Protein AF-A0A1I8HS98-F1 (afdb_monomer_lite)

pLDDT: mean 76.42, std 21.08, range [23.69, 97.81]

Foldseek 3Di:
DDDDADKDKDWDFFDQDPVGDTHTDIDIDGDDDDDDDDDDDDDDDDDDDDDDDDDDDDDDDDDDPPPPPPPPPPDDDPQDPVRVVVVVLVVVLVVLLVLLVVLLVLVVCVPPRHDLVVNLVSLVSNLVSCLSNFDLAEDDQDDPVRVPDDDDPVVVVVNVVSVSSVVSVVSSLVQLLCLQPPPDPVVPDPPPVLVVDDPVVNVVVVVVVVVVVVSSVVSNLSSLLSLLSCCLSHCNYPCNLVSLLSLLVQCLDPDPSSNVSSLVSLLSNLVPPPVCPSVVSNLVSLVVVPVVCDPNHDPSSVVSNVSRDPDDDPDD

Secondary structure (DSSP, 8-state):
-PPPPPEEEEEEEEEEPTTS-EEEEEEEEE--------------------------------------------------HHHHHHHHHHHHHHHHHHHHHHHHHHHHSHHHH--HHHHHHHHHHHHHHHHHH--SSPP-PPPHHHHHS---HHHHHHHHHHHHHHHHHHHHHHHHHHHHH-TTGGG----TTGGGS-HHHHHHHHHHHHHHHHHHHHHHHHHHHHHHHHHHH-TTSTTHHHHHHHHGGGGG-S-HHHHHHHHHHHHHHHHH-TTSHHHHHHHHHHHHHHHHHGGG--HHHHHHHHT-----PPP-

Sequence (316 aa):
MPGGPAKRMKLLLPIKTSHGQLIAQSREEAIEDHQAVDDNVESDAESNVASGSDEGIDLMPDSDADELIDHNETAGQDLTPVEQMALEESKAKEMRINIANHAQTVMDNPQENARPLLADYIVVSLCEVFKDILPSYKIRLATDTEKSQLAKKETKRLRAFEETLLLNYRKYLALLRQAMCKQQATNSSKTAKDKKLSGWRRKRKRVAEKDEAELAYSNRNVAIRCLSQLLANHPNFNESSELIAWLTPCLQSRSAEISSLACSAFRQLFVEDRAGEASLRAVKAACRVAVAAGAKVHADLLDVLTSVRLDLPPPT

Radius of gyration: 30.85 Å; chains: 1; bounding box: 76×55×100 Å

InterPro domains:
  IPR011501 Nucleolar complex-associated protein 3, N-terminal [PF07540] (121-172)
  IPR016903 Nucleolar complex-associated protein 3 [PTHR14428] (10-311)

Organism: NCBI:txid282301

Structure (mmCIF, N/CA/C/O backbone):
data_AF-A0A1I8HS98-F1
#
_entry.id   AF-A0A1I8HS98-F1
#
loop_
_atom_site.group_PDB
_atom_site.id
_atom_site.type_symbol
_atom_site.label_atom_id
_atom_site.label_alt_id
_atom_site.label_comp_id
_atom_site.label_asym_id
_atom_site.label_entity_id
_atom_site.label_seq_id
_atom_site.pdbx_PDB_ins_code
_atom_site.Cartn_x
_atom_site.Cartn_y
_atom_site.Cartn_z
_atom_site.occupancy
_atom_site.B_iso_or_equiv
_atom_site.auth_seq_id
_atom_site.auth_comp_id
_atom_site.auth_asym_id
_atom_site.auth_atom_id
_atom_site.pdbx_PDB_model_num
ATOM 1 N N . MET A 1 1 ? -26.664 37.089 60.543 1.00 38.56 1 MET A N 1
ATOM 2 C CA . MET A 1 1 ? -26.380 35.689 60.920 1.00 38.56 1 MET A CA 1
ATOM 3 C C . MET A 1 1 ? -25.803 34.998 59.692 1.00 38.56 1 MET A C 1
ATOM 5 O O . MET A 1 1 ? -26.565 34.812 58.752 1.00 38.56 1 MET A O 1
ATOM 9 N N . PRO A 1 2 ? -24.491 34.724 59.613 1.00 40.38 2 PRO A N 1
ATOM 10 C CA . PRO A 1 2 ? -23.937 33.977 58.491 1.00 40.38 2 PRO A CA 1
ATOM 11 C C . PRO A 1 2 ? -24.202 32.477 58.699 1.00 40.38 2 PRO A C 1
ATOM 13 O O . PRO A 1 2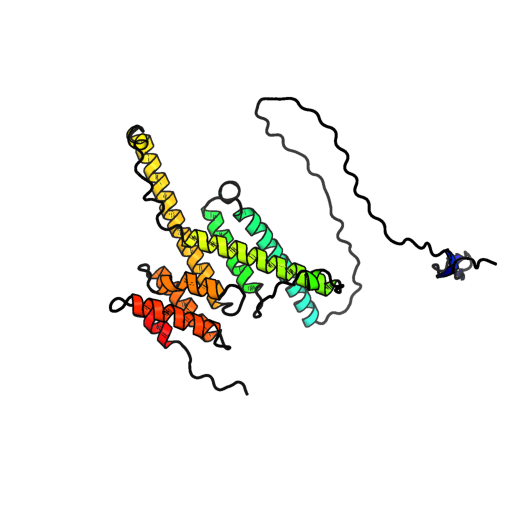 ? -23.943 31.946 59.777 1.00 40.38 2 PRO A O 1
ATOM 16 N N . GLY A 1 3 ? -24.779 31.819 57.690 1.00 46.00 3 GLY A N 1
ATOM 17 C CA . GLY A 1 3 ? -24.989 30.370 57.668 1.00 46.00 3 GLY A CA 1
ATOM 18 C C . GLY A 1 3 ? -23.671 29.642 57.404 1.00 46.00 3 GLY A C 1
ATOM 19 O O . GLY A 1 3 ? -22.947 30.007 56.482 1.00 46.00 3 GLY A O 1
ATOM 20 N N . GLY A 1 4 ? -23.345 28.654 58.240 1.00 49.31 4 GLY A N 1
ATOM 21 C CA . GLY A 1 4 ? -22.138 27.835 58.091 1.00 49.31 4 GLY A CA 1
ATOM 22 C C . GLY A 1 4 ? -22.183 26.914 56.860 1.00 49.31 4 GLY A C 1
ATOM 23 O O . GLY A 1 4 ? -23.264 26.684 56.311 1.00 49.31 4 GLY A O 1
ATOM 24 N N . PRO A 1 5 ? -21.026 26.383 56.425 1.00 54.59 5 PRO A N 1
ATOM 25 C CA . PRO A 1 5 ? -20.914 25.596 55.198 1.00 54.59 5 PRO A CA 1
ATOM 26 C C . PRO A 1 5 ? -21.730 24.298 55.271 1.00 54.59 5 PRO A C 1
ATOM 28 O O . PRO A 1 5 ? -21.823 23.661 56.325 1.00 54.59 5 PRO A O 1
ATOM 31 N N . ALA A 1 6 ? -22.318 23.900 54.139 1.00 59.88 6 ALA A N 1
ATOM 32 C CA . ALA A 1 6 ? -23.047 22.643 54.011 1.00 59.88 6 ALA A CA 1
ATOM 33 C C . ALA A 1 6 ? -22.093 21.454 54.218 1.00 59.88 6 ALA A C 1
ATOM 35 O O . ALA A 1 6 ? -20.981 21.431 53.692 1.00 59.88 6 ALA A O 1
ATOM 36 N N . LYS A 1 7 ? -22.527 20.462 54.998 1.00 73.00 7 LYS A N 1
ATOM 37 C CA . LYS A 1 7 ? -21.735 19.278 55.347 1.00 73.00 7 LYS A CA 1
ATOM 38 C C . LYS A 1 7 ? -22.296 18.038 54.660 1.00 73.00 7 LYS A C 1
ATOM 40 O O . LYS A 1 7 ? -23.515 17.887 54.565 1.00 73.00 7 LYS A O 1
ATOM 45 N N . ARG A 1 8 ? -21.425 17.131 54.209 1.00 63.16 8 ARG A N 1
ATOM 46 C CA . ARG A 1 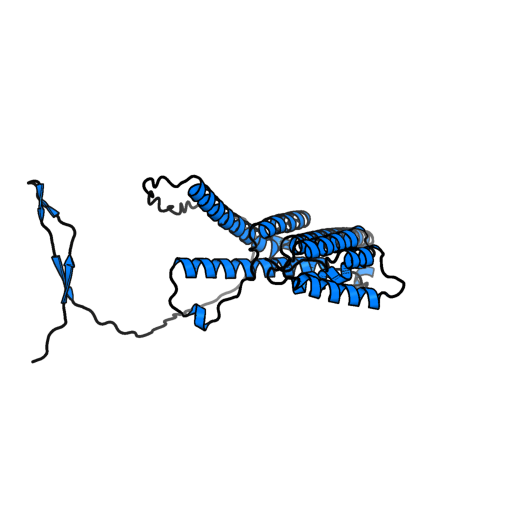8 ? -21.826 15.843 53.618 1.00 63.16 8 ARG A CA 1
ATOM 47 C C . ARG A 1 8 ? -21.345 14.697 54.507 1.00 63.16 8 ARG A C 1
ATOM 49 O O . ARG A 1 8 ? -20.189 14.656 54.917 1.00 63.16 8 ARG A O 1
ATOM 56 N N . MET A 1 9 ? -22.240 13.756 54.807 1.00 74.06 9 MET A N 1
ATOM 57 C CA . MET A 1 9 ? -21.912 12.568 55.600 1.00 74.06 9 MET A CA 1
ATOM 58 C C . MET A 1 9 ? -21.344 11.466 54.703 1.00 74.06 9 MET A C 1
ATOM 60 O O . MET A 1 9 ? -21.965 11.091 53.705 1.00 74.06 9 MET A O 1
ATOM 64 N N . LYS A 1 10 ? -20.180 10.925 55.069 1.00 75.81 10 LYS A N 1
ATOM 65 C CA . LYS A 1 10 ? -19.545 9.788 54.395 1.00 75.81 10 LYS A CA 1
ATOM 66 C C . LYS A 1 10 ? -19.713 8.542 55.259 1.00 75.81 10 LYS A C 1
ATOM 68 O O . LYS A 1 10 ? -19.296 8.523 56.419 1.00 75.81 10 LYS A O 1
ATOM 73 N N . LEU A 1 11 ? -20.364 7.521 54.705 1.00 82.56 11 LEU A N 1
ATOM 74 C CA . LEU A 1 11 ? -20.510 6.220 55.355 1.00 82.56 11 LEU A CA 1
ATOM 75 C C . LEU A 1 11 ? -19.171 5.482 55.284 1.00 82.56 11 LEU A C 1
ATOM 77 O O . LEU A 1 11 ? -18.578 5.360 54.213 1.00 82.56 11 LEU A O 1
ATOM 81 N N . LEU A 1 12 ? -18.687 5.035 56.437 1.00 80.44 12 LEU A N 1
ATOM 82 C CA . LEU A 1 12 ? -17.460 4.266 56.589 1.00 80.44 12 LEU A CA 1
ATOM 83 C C . LEU A 1 12 ? -17.787 2.773 56.658 1.00 80.44 12 LEU A C 1
ATOM 85 O O . LEU A 1 12 ? -18.916 2.371 56.953 1.00 80.44 12 LEU A O 1
ATOM 89 N N . LEU A 1 13 ? -16.776 1.949 56.389 1.00 81.69 13 LEU A N 1
ATOM 90 C CA . LEU A 1 13 ? -16.895 0.500 56.499 1.00 81.69 13 LEU A CA 1
ATOM 91 C C . LEU A 1 13 ? -17.276 0.108 57.941 1.00 81.69 13 LEU A C 1
ATOM 93 O O . LEU A 1 13 ? -16.678 0.632 58.885 1.00 81.69 13 LEU A O 1
ATOM 97 N N . PRO A 1 14 ? -18.253 -0.797 58.140 1.00 81.50 14 PRO A N 1
ATOM 98 C CA . PRO A 1 14 ? -18.641 -1.235 59.474 1.00 81.50 14 PRO A CA 1
ATOM 99 C C . PRO A 1 14 ? -17.495 -1.947 60.194 1.00 81.50 14 PRO A C 1
ATOM 101 O O . PRO A 1 14 ? -16.847 -2.827 59.627 1.00 81.50 14 PRO A O 1
ATOM 104 N N . ILE A 1 15 ? -17.280 -1.615 61.466 1.00 81.94 15 ILE A N 1
ATOM 105 C CA . ILE A 1 15 ? -16.253 -2.267 62.286 1.00 81.94 15 ILE A CA 1
ATOM 106 C C . ILE A 1 15 ? -16.888 -3.424 63.052 1.00 81.94 15 ILE A C 1
ATOM 108 O O . ILE A 1 15 ? -17.948 -3.276 63.666 1.00 81.94 15 ILE A O 1
ATOM 112 N N . LYS A 1 16 ? -16.230 -4.586 63.025 1.00 73.88 16 LYS A N 1
ATOM 113 C CA . LYS A 1 16 ? -16.630 -5.764 63.795 1.00 73.88 16 LYS A CA 1
ATOM 114 C C . LYS A 1 16 ? -16.037 -5.680 65.198 1.00 73.88 16 LYS A C 1
ATOM 116 O O . LYS A 1 16 ? -14.821 -5.627 65.358 1.00 73.88 16 LYS A O 1
ATOM 121 N N . THR A 1 17 ? -16.891 -5.671 66.212 1.00 80.12 17 THR A N 1
ATOM 122 C CA . THR A 1 17 ? -16.450 -5.765 67.611 1.00 80.12 17 THR A CA 1
ATOM 123 C C . THR A 1 17 ? -16.007 -7.193 67.944 1.00 80.12 17 THR A C 1
ATOM 125 O O . THR A 1 17 ? -16.371 -8.145 67.248 1.00 80.12 17 THR A O 1
ATOM 128 N N . SER A 1 18 ? -15.245 -7.373 69.027 1.00 75.25 18 SER A N 1
ATOM 129 C CA . SER A 1 18 ? -14.784 -8.692 69.506 1.00 75.25 18 SER A CA 1
ATOM 130 C C . SER A 1 18 ? -15.927 -9.679 69.799 1.00 75.25 18 SER A C 1
ATOM 132 O O . SER A 1 18 ? -15.708 -10.886 69.794 1.00 75.25 18 SER A O 1
ATOM 134 N N . HIS A 1 19 ? -17.156 -9.183 69.980 1.00 66.25 19 HIS A N 1
ATOM 135 C CA . HIS A 1 19 ? -18.378 -9.976 70.155 1.00 66.25 19 HIS A CA 1
ATOM 136 C C . HIS A 1 19 ? -19.155 -10.233 68.849 1.00 66.25 19 HIS A C 1
ATOM 138 O O . HIS A 1 19 ? -20.277 -10.729 68.878 1.00 66.25 19 HIS A O 1
ATOM 144 N N . GLY A 1 20 ? -18.571 -9.918 67.689 1.00 69.50 20 GLY A N 1
ATOM 145 C CA . GLY A 1 20 ? -19.116 -10.268 66.376 1.00 69.50 20 GLY A CA 1
ATOM 146 C C . GLY A 1 20 ? -20.202 -9.336 65.833 1.00 69.50 20 GLY A C 1
ATOM 147 O O . GLY A 1 20 ? -20.680 -9.572 64.725 1.00 69.50 20 GLY A O 1
ATOM 148 N N . GLN A 1 21 ? -20.559 -8.267 66.547 1.00 71.69 21 GLN A N 1
ATOM 149 C CA . GLN A 1 21 ? -21.499 -7.254 66.061 1.00 71.69 21 GLN A CA 1
ATOM 150 C C . GLN A 1 21 ? -20.801 -6.236 65.154 1.00 71.69 21 GLN A C 1
ATOM 152 O O . GLN A 1 21 ? -19.751 -5.695 65.512 1.00 71.69 21 GLN A O 1
ATOM 157 N N . LEU A 1 22 ? -21.408 -5.972 63.993 1.00 70.94 22 LEU A N 1
ATOM 158 C CA . LEU A 1 22 ? -20.976 -4.958 63.031 1.00 70.94 22 LEU A CA 1
ATOM 159 C C . LEU A 1 22 ? -21.621 -3.611 63.371 1.00 70.94 22 LEU A C 1
ATOM 161 O O . LEU A 1 22 ? -22.846 -3.502 63.388 1.00 70.94 22 LEU A O 1
ATOM 165 N N . ILE A 1 23 ? -20.801 -2.591 63.620 1.00 76.94 23 ILE A N 1
ATOM 166 C CA . ILE A 1 23 ? -21.255 -1.229 63.921 1.00 76.94 23 ILE A CA 1
ATOM 167 C C . ILE A 1 23 ? -20.976 -0.347 62.704 1.00 76.94 23 ILE A C 1
ATOM 169 O O . ILE A 1 23 ? -19.820 -0.155 62.325 1.00 76.94 23 ILE A O 1
ATOM 173 N N . ALA A 1 24 ? -22.035 0.182 62.089 1.00 75.38 24 ALA A N 1
ATOM 174 C CA . ALA A 1 24 ? -21.926 1.123 60.979 1.00 75.38 24 ALA A CA 1
ATOM 175 C C . ALA A 1 24 ? -21.400 2.478 61.476 1.00 75.38 24 ALA A C 1
ATOM 177 O O . ALA A 1 24 ? -21.862 2.994 62.495 1.00 75.38 24 ALA A O 1
ATOM 178 N N . GLN A 1 25 ? -20.438 3.052 60.753 1.00 72.75 25 GLN A N 1
ATOM 179 C CA . GLN A 1 25 ? -19.819 4.328 61.101 1.00 72.75 25 GLN A CA 1
ATOM 180 C C . GLN A 1 25 ? -20.099 5.384 60.032 1.00 72.75 25 GLN A C 1
ATOM 182 O O . GLN A 1 25 ? -20.174 5.085 58.842 1.00 72.75 25 GLN A O 1
ATOM 187 N N . SER A 1 26 ? -20.215 6.641 60.451 1.00 76.19 26 SER A N 1
ATOM 188 C CA . SER A 1 26 ? -20.326 7.789 59.550 1.00 76.19 26 SER A CA 1
ATOM 189 C C . SER A 1 26 ? -19.448 8.929 60.045 1.00 76.19 26 SER A C 1
ATOM 191 O O . SER A 1 26 ? -19.473 9.240 61.237 1.00 76.19 26 SER A O 1
ATOM 193 N N . ARG A 1 27 ? -18.705 9.570 59.139 1.00 70.31 27 ARG A N 1
ATOM 194 C CA . ARG A 1 27 ? -17.897 10.764 59.424 1.00 70.31 27 ARG A CA 1
ATOM 195 C C . ARG A 1 27 ? -18.438 11.955 58.640 1.00 70.31 27 ARG A C 1
ATOM 197 O O . ARG A 1 27 ? -18.842 11.813 57.487 1.00 70.31 27 ARG A O 1
ATOM 204 N N . GLU A 1 28 ? -18.458 13.116 59.282 1.00 65.81 28 GLU A N 1
ATOM 205 C CA . GLU A 1 28 ? -18.893 14.374 58.679 1.00 65.81 28 GLU A CA 1
ATOM 206 C C . GLU A 1 28 ? -17.670 15.099 58.087 1.00 65.81 28 GLU A C 1
ATOM 208 O O . GLU A 1 28 ? -16.708 15.369 58.808 1.00 65.81 28 GLU A O 1
ATOM 213 N N . GLU A 1 29 ? -17.680 15.363 56.777 1.00 62.53 29 GLU A N 1
ATOM 214 C CA . GLU A 1 29 ? -16.643 16.138 56.076 1.00 62.53 29 GLU A CA 1
ATOM 215 C C . GLU A 1 29 ? -17.228 17.492 55.635 1.00 62.53 29 GLU A C 1
ATOM 217 O O . GLU A 1 29 ? -18.385 17.581 55.200 1.00 62.53 29 GLU A O 1
ATOM 222 N N . ALA A 1 30 ? -16.438 18.558 55.788 1.00 49.41 30 ALA A N 1
ATOM 223 C CA . ALA A 1 30 ? -16.780 19.890 55.298 1.00 49.41 30 ALA A CA 1
ATOM 224 C C . ALA A 1 30 ? -16.465 19.987 53.798 1.00 49.41 30 ALA A C 1
ATOM 226 O O . ALA A 1 30 ? -15.478 19.422 53.333 1.00 49.41 30 ALA A O 1
ATOM 227 N N . ILE A 1 31 ? -17.313 20.684 53.042 1.00 52.28 31 ILE A N 1
ATOM 228 C CA . ILE A 1 31 ? -17.077 20.958 51.622 1.00 52.28 31 ILE A CA 1
ATOM 229 C C . ILE A 1 31 ? -16.053 22.098 51.539 1.00 52.28 31 ILE A C 1
ATOM 231 O O . ILE A 1 31 ? -16.363 23.222 51.927 1.00 52.28 31 ILE A O 1
ATOM 235 N N . GLU A 1 32 ? -14.836 21.809 51.078 1.00 43.03 32 GLU A N 1
ATOM 236 C CA . GLU A 1 32 ? -13.872 22.839 50.680 1.00 43.03 32 GLU A CA 1
ATOM 237 C C . GLU A 1 32 ? -14.172 23.264 49.236 1.00 43.03 32 GLU A C 1
ATOM 239 O O . GLU A 1 32 ? -13.998 22.489 48.293 1.00 43.03 32 GLU A O 1
ATOM 244 N N . ASP A 1 33 ? -14.660 24.495 49.069 1.00 41.34 33 ASP A N 1
ATOM 245 C CA . ASP A 1 33 ? -14.792 25.146 47.767 1.00 41.34 33 ASP A CA 1
ATOM 246 C C . ASP A 1 33 ? -13.402 25.576 47.278 1.00 41.34 33 ASP A C 1
ATOM 248 O O . ASP A 1 33 ? -12.929 26.670 47.587 1.00 41.34 33 ASP A O 1
ATOM 252 N N . HIS A 1 34 ? -12.745 24.734 46.481 1.00 41.25 34 HIS A N 1
ATOM 253 C CA . HIS A 1 34 ? -11.599 25.156 45.677 1.00 41.25 34 HIS A CA 1
ATOM 254 C C . HIS A 1 34 ? -12.014 25.324 44.212 1.00 41.25 34 HIS A C 1
ATOM 256 O O . HIS A 1 34 ? -11.989 24.395 43.405 1.00 41.25 34 HIS A O 1
ATOM 262 N N . GLN A 1 35 ? -12.418 26.558 43.895 1.00 32.97 35 GLN A N 1
ATOM 263 C CA . GLN A 1 35 ? -12.340 27.127 42.552 1.00 32.97 35 GLN A CA 1
ATOM 264 C C . GLN A 1 35 ? -10.871 27.329 42.146 1.00 32.97 35 GLN A C 1
ATOM 266 O O . GLN A 1 35 ? -10.006 27.581 42.981 1.00 32.97 35 GLN A O 1
ATOM 271 N N . ALA A 1 36 ? -10.637 27.198 40.841 1.00 37.53 36 ALA A N 1
ATOM 272 C CA . ALA A 1 36 ? -9.367 27.305 40.133 1.00 37.53 36 ALA A CA 1
ATOM 273 C C . ALA A 1 36 ? -8.511 28.525 40.500 1.00 37.53 36 ALA A C 1
ATOM 275 O O . ALA A 1 36 ? -9.056 29.622 40.518 1.00 37.53 36 ALA A O 1
ATOM 276 N N . VAL A 1 37 ? -7.184 28.344 40.601 1.00 29.22 37 VAL A N 1
ATOM 277 C CA . VAL A 1 37 ? -6.193 29.232 39.963 1.00 29.22 37 VAL A CA 1
ATOM 278 C C . VAL A 1 37 ? -4.897 28.457 39.664 1.00 29.22 37 VAL A C 1
ATOM 280 O O . VAL A 1 37 ? -4.459 27.627 40.456 1.00 29.22 37 VAL A O 1
ATOM 283 N N . ASP A 1 38 ? -4.384 28.745 38.472 1.00 32.34 38 ASP A N 1
ATOM 284 C CA . ASP A 1 38 ? -3.036 28.606 37.908 1.00 32.34 38 ASP A CA 1
ATOM 285 C C . ASP A 1 38 ? -1.876 28.749 38.918 1.00 32.34 38 ASP A C 1
ATOM 287 O O . ASP A 1 38 ? -1.984 29.551 39.841 1.00 32.34 38 ASP A O 1
ATOM 291 N N . ASP A 1 39 ? -0.770 28.020 38.718 1.00 26.95 39 ASP A N 1
ATOM 292 C CA . ASP A 1 39 ? 0.539 28.666 38.529 1.00 26.95 39 ASP A CA 1
ATOM 293 C C . ASP A 1 39 ? 1.686 27.675 38.251 1.00 26.95 39 ASP A C 1
ATOM 295 O O . ASP A 1 39 ? 2.003 26.742 38.992 1.00 26.95 39 ASP A O 1
ATOM 299 N N . ASN A 1 40 ? 2.312 27.984 37.126 1.00 35.28 40 ASN A N 1
ATOM 300 C CA . ASN A 1 40 ? 3.614 27.623 36.597 1.00 35.28 40 ASN A CA 1
ATOM 301 C C . ASN A 1 40 ? 4.766 28.065 37.528 1.00 35.28 40 ASN A C 1
ATOM 303 O O . ASN A 1 40 ? 4.773 29.224 37.932 1.00 35.28 40 ASN A O 1
ATOM 307 N N . VAL A 1 41 ? 5.782 27.224 37.783 1.00 30.75 41 VAL A N 1
ATOM 308 C CA . VAL A 1 41 ? 7.107 27.684 38.264 1.00 30.75 41 VAL A CA 1
ATOM 309 C C . VAL A 1 41 ? 8.232 26.787 37.722 1.00 30.75 41 VAL A C 1
ATOM 311 O O . VAL A 1 41 ? 8.413 25.651 38.158 1.00 30.75 41 VAL A O 1
ATOM 314 N N . GLU A 1 42 ? 8.999 27.349 36.784 1.00 31.59 42 GLU A N 1
ATOM 315 C CA . GLU A 1 42 ? 10.401 27.020 36.501 1.00 31.59 42 GLU A CA 1
ATOM 316 C C . GLU A 1 42 ? 11.311 27.421 37.675 1.00 31.59 42 GLU A C 1
ATOM 318 O O . GLU A 1 42 ? 11.055 28.413 38.357 1.00 31.59 42 GLU A O 1
ATOM 323 N N . SER A 1 43 ? 12.455 26.748 37.828 1.00 29.05 43 SER A N 1
ATOM 324 C CA . SER A 1 43 ? 13.634 27.384 38.427 1.00 29.05 43 SER A CA 1
ATOM 325 C C . SER A 1 43 ? 14.933 26.831 37.834 1.00 29.05 43 SER A C 1
ATOM 327 O O . SER A 1 43 ? 15.309 25.687 38.099 1.00 29.05 43 SER A O 1
ATOM 329 N N . ASP A 1 44 ? 15.595 27.687 37.057 1.00 27.75 44 ASP A N 1
ATOM 330 C CA . ASP A 1 44 ? 16.978 27.603 36.582 1.00 27.75 44 ASP A CA 1
ATOM 331 C C . ASP A 1 44 ? 18.018 27.658 37.716 1.00 27.75 44 ASP A C 1
ATOM 333 O O . ASP A 1 44 ? 17.804 28.330 38.726 1.00 27.75 44 ASP A O 1
ATOM 337 N N . ALA A 1 45 ? 19.202 27.074 37.474 1.00 29.59 45 ALA A N 1
ATOM 338 C CA . ALA A 1 45 ? 20.486 27.786 37.600 1.00 29.59 45 ALA A CA 1
ATOM 339 C C . ALA A 1 45 ? 21.663 26.974 37.011 1.00 29.59 45 ALA A C 1
ATOM 341 O O . ALA A 1 45 ? 21.951 25.853 37.427 1.00 29.59 45 ALA A O 1
ATOM 342 N N . GLU A 1 46 ? 22.354 27.602 36.057 1.00 30.73 46 GLU A N 1
ATOM 343 C CA . GLU A 1 46 ? 23.543 27.166 35.309 1.00 30.73 46 GLU A CA 1
ATOM 344 C C . GLU A 1 46 ? 24.821 27.027 36.186 1.00 30.73 46 GLU A C 1
ATOM 346 O O . GLU A 1 46 ? 24.938 27.631 37.251 1.00 30.73 46 GLU A O 1
ATOM 351 N N . SER A 1 47 ? 25.872 26.298 35.777 1.00 29.64 47 SER A N 1
ATOM 352 C CA . SER A 1 47 ? 26.947 26.875 34.941 1.00 29.64 47 SER A CA 1
ATOM 353 C C . SER A 1 47 ? 28.014 25.865 34.458 1.00 29.64 47 SER A C 1
ATOM 355 O O . SER A 1 47 ? 28.412 24.937 35.154 1.00 29.64 47 SER A O 1
ATOM 357 N N . ASN A 1 48 ? 28.463 26.136 33.224 1.00 28.14 48 ASN A N 1
ATOM 358 C CA . ASN A 1 48 ? 29.565 25.623 32.388 1.00 28.14 48 ASN A CA 1
ATOM 359 C C . ASN A 1 48 ? 30.884 25.167 33.054 1.00 28.14 48 ASN A C 1
ATOM 361 O O . ASN A 1 48 ? 31.380 25.879 33.918 1.00 28.14 48 ASN A O 1
ATOM 365 N N . VAL A 1 49 ? 31.572 24.162 32.462 1.00 27.95 49 VAL A N 1
ATOM 366 C CA . VAL A 1 49 ? 32.774 24.334 31.586 1.00 27.95 49 VAL A CA 1
ATOM 367 C C . VAL A 1 49 ? 33.281 23.029 30.912 1.00 27.95 49 VAL A C 1
ATOM 369 O O . VAL A 1 49 ? 33.579 22.045 31.571 1.00 27.95 49 VAL A O 1
ATOM 372 N N . ALA A 1 50 ? 33.424 23.109 29.580 1.00 26.88 50 ALA A N 1
ATOM 373 C CA . ALA A 1 50 ? 34.475 22.626 28.655 1.00 26.88 50 ALA A CA 1
ATOM 374 C C . ALA A 1 50 ? 35.177 21.233 28.737 1.00 26.88 50 ALA A C 1
ATOM 376 O O . ALA A 1 50 ? 35.924 20.936 29.658 1.00 26.88 50 ALA A O 1
ATOM 377 N N . SER A 1 51 ? 35.134 20.562 27.567 1.00 25.61 51 SER A N 1
ATOM 378 C CA . SER A 1 51 ? 36.185 19.798 26.843 1.00 25.61 51 SER A CA 1
ATOM 379 C C . SER A 1 51 ? 36.799 18.492 27.387 1.00 25.61 51 SER A C 1
ATOM 381 O O . SER A 1 51 ? 37.663 18.519 28.252 1.00 25.61 51 SER A O 1
ATOM 383 N N . GLY A 1 52 ? 36.593 17.413 26.609 1.00 23.69 52 GLY A N 1
ATOM 384 C CA . GLY A 1 52 ? 37.690 16.631 26.005 1.00 23.69 52 GLY A CA 1
ATOM 385 C C . GLY A 1 52 ? 37.901 15.180 26.473 1.00 23.69 52 GLY A C 1
ATOM 386 O O . GLY A 1 52 ? 38.083 14.946 27.659 1.00 23.69 52 GLY A O 1
ATOM 387 N N . SER A 1 53 ? 38.047 14.270 25.486 1.00 26.78 53 SER A N 1
ATOM 388 C CA . SER A 1 53 ? 38.532 12.861 25.543 1.00 26.78 53 SER A CA 1
ATOM 389 C C . SER A 1 53 ? 37.644 11.859 26.292 1.00 26.78 53 SER A C 1
ATOM 391 O O . SER A 1 53 ? 36.934 12.245 27.203 1.00 26.78 53 SER A O 1
ATOM 393 N N . ASP A 1 54 ? 37.634 10.554 26.055 1.00 26.55 54 ASP A N 1
ATOM 394 C CA . ASP A 1 54 ? 38.020 9.580 25.021 1.00 26.55 54 ASP A CA 1
ATOM 395 C C . ASP A 1 54 ? 37.552 8.227 25.623 1.00 26.55 54 ASP A C 1
ATOM 397 O O . ASP A 1 54 ? 37.356 8.149 26.833 1.00 26.55 54 ASP A O 1
ATOM 401 N N . GLU A 1 55 ? 37.321 7.220 24.785 1.00 32.81 55 GLU A N 1
ATOM 402 C CA . GLU A 1 55 ? 36.999 5.800 25.056 1.00 32.81 55 GLU A CA 1
ATOM 403 C C . GLU A 1 55 ? 36.585 5.302 26.468 1.00 32.81 55 GLU A C 1
ATOM 405 O O . GLU A 1 55 ? 37.322 5.387 27.446 1.00 32.81 55 GLU A O 1
ATOM 410 N N . GLY A 1 56 ? 35.467 4.564 26.527 1.00 27.70 56 GLY A N 1
ATOM 411 C CA . GLY A 1 56 ? 35.150 3.704 27.672 1.00 27.70 56 GLY A CA 1
ATOM 412 C C . GLY A 1 56 ? 33.808 2.995 27.535 1.00 27.70 56 GLY A C 1
ATOM 413 O O . GLY A 1 56 ? 32.764 3.553 27.846 1.00 27.70 56 GLY A O 1
ATOM 414 N N . ILE A 1 57 ? 33.843 1.761 27.036 1.00 41.28 57 ILE A N 1
ATOM 415 C CA . ILE A 1 57 ? 32.731 0.810 27.077 1.00 41.28 57 ILE A CA 1
ATOM 416 C C . ILE A 1 57 ? 32.548 0.413 28.545 1.00 41.28 57 ILE A C 1
ATOM 418 O O . ILE A 1 57 ? 33.402 -0.300 29.061 1.00 41.28 57 ILE A O 1
ATOM 422 N N . ASP A 1 58 ? 31.456 0.828 29.189 1.00 28.89 58 ASP A N 1
ATOM 423 C CA . ASP A 1 58 ? 31.066 0.300 30.500 1.00 28.89 58 ASP A CA 1
ATOM 424 C C . ASP A 1 58 ? 29.650 -0.276 30.443 1.00 28.89 58 ASP A C 1
ATOM 426 O O . ASP A 1 58 ? 28.656 0.406 30.191 1.00 28.89 58 ASP A O 1
ATOM 430 N N . LEU A 1 59 ? 29.608 -1.593 30.631 1.00 40.78 59 LEU A N 1
ATOM 431 C CA . LEU A 1 59 ? 28.415 -2.372 30.904 1.00 40.78 59 LEU A CA 1
ATOM 432 C C . LEU A 1 59 ? 27.941 -2.138 32.348 1.00 40.78 59 LEU A C 1
ATOM 434 O O . LEU A 1 59 ? 28.770 -1.969 33.239 1.00 40.78 59 LEU A O 1
ATOM 438 N N . MET A 1 60 ? 26.629 -2.354 32.542 1.00 37.00 60 MET A N 1
ATOM 439 C CA . MET A 1 60 ? 25.873 -2.623 33.789 1.00 37.00 60 MET A CA 1
ATOM 440 C C . MET A 1 60 ? 25.113 -1.421 34.393 1.00 37.00 60 MET A C 1
ATOM 442 O O . MET A 1 60 ? 25.589 -0.296 34.270 1.00 37.00 60 MET A O 1
ATOM 446 N N . PRO A 1 61 ? 23.966 -1.631 35.088 1.00 40.31 61 PRO A N 1
ATOM 447 C CA . PRO A 1 61 ? 23.439 -2.907 35.597 1.00 40.31 61 PRO A CA 1
ATOM 448 C C . PRO A 1 61 ? 21.976 -3.232 35.232 1.00 40.31 61 PRO A C 1
ATOM 450 O O . PRO A 1 61 ? 21.163 -2.354 34.944 1.00 40.31 61 PRO A O 1
ATOM 453 N N . ASP A 1 62 ? 21.657 -4.526 35.322 1.00 44.84 62 ASP A N 1
ATOM 454 C CA . ASP A 1 62 ? 20.301 -5.042 35.509 1.00 44.84 62 ASP A CA 1
ATOM 455 C C . ASP A 1 62 ? 19.589 -4.266 36.627 1.00 44.84 62 ASP A C 1
ATOM 457 O O . ASP A 1 62 ? 20.088 -4.152 37.749 1.00 44.84 62 ASP A O 1
ATOM 461 N N . SER A 1 63 ? 18.413 -3.728 36.320 1.00 38.38 63 SER A N 1
ATOM 462 C CA . SER A 1 63 ? 17.483 -3.215 37.317 1.00 38.38 63 SER A CA 1
ATOM 463 C C . SER A 1 63 ? 16.112 -3.755 36.957 1.00 38.38 63 SER A C 1
ATOM 465 O O . SER A 1 63 ? 15.421 -3.227 36.081 1.00 38.38 63 SER A O 1
ATOM 467 N N . ASP A 1 64 ? 15.771 -4.837 37.646 1.00 42.66 64 ASP A N 1
ATOM 468 C CA . ASP A 1 64 ? 14.431 -5.361 37.827 1.00 42.66 64 ASP A CA 1
ATOM 469 C C . ASP A 1 64 ? 13.462 -4.218 38.169 1.00 42.66 64 ASP A C 1
ATOM 471 O O . ASP A 1 64 ? 13.360 -3.767 39.309 1.00 42.66 64 ASP A O 1
ATOM 475 N N . ALA A 1 65 ? 12.747 -3.732 37.160 1.00 40.94 65 ALA A N 1
ATOM 476 C CA . ALA A 1 65 ? 11.508 -2.992 37.333 1.00 40.94 65 ALA A CA 1
ATOM 477 C C . ALA A 1 65 ? 10.396 -3.895 36.809 1.00 40.94 65 ALA A C 1
ATOM 479 O O . ALA A 1 65 ? 9.882 -3.733 35.704 1.00 40.94 65 ALA A O 1
ATOM 480 N N . ASP A 1 66 ? 10.115 -4.911 37.621 1.00 36.81 66 ASP A N 1
ATOM 481 C CA . ASP A 1 66 ? 8.908 -5.718 37.580 1.00 36.81 66 ASP A CA 1
ATOM 482 C C . ASP A 1 66 ? 7.726 -4.745 37.744 1.00 36.81 66 ASP A C 1
ATOM 484 O O . ASP A 1 66 ? 7.344 -4.360 38.854 1.00 36.81 66 ASP A O 1
ATOM 488 N N . GLU A 1 67 ? 7.217 -4.225 36.623 1.00 42.50 67 GLU A N 1
ATOM 489 C CA . GLU A 1 67 ? 5.937 -3.530 36.595 1.00 42.50 67 GLU A CA 1
ATOM 490 C C . GLU A 1 67 ? 4.885 -4.559 36.987 1.00 42.50 67 GLU A C 1
ATOM 492 O O . GLU A 1 67 ? 4.446 -5.376 36.179 1.00 42.50 67 GLU A O 1
ATOM 497 N N . LEU A 1 68 ? 4.527 -4.512 38.271 1.00 41.59 68 LEU A N 1
ATOM 498 C CA . LEU A 1 68 ? 3.405 -5.202 38.878 1.00 41.59 68 LEU A CA 1
ATOM 499 C C . LEU A 1 68 ? 2.179 -5.042 37.978 1.00 41.59 68 LEU A C 1
ATOM 501 O O . LEU A 1 68 ? 1.459 -4.042 38.026 1.00 41.59 68 LEU A O 1
ATOM 505 N N . ILE A 1 69 ? 1.951 -6.062 37.157 1.00 44.81 69 ILE A N 1
ATOM 506 C CA . ILE A 1 69 ? 0.678 -6.307 36.510 1.00 44.81 69 ILE A CA 1
ATOM 507 C C . ILE A 1 69 ? -0.316 -6.398 37.661 1.00 44.81 69 ILE A C 1
ATOM 509 O O . ILE A 1 69 ? -0.245 -7.308 38.486 1.00 44.81 69 ILE A O 1
ATOM 513 N N . ASP A 1 70 ? -1.207 -5.414 37.740 1.00 39.69 70 ASP A N 1
ATOM 514 C CA . ASP A 1 70 ? -2.363 -5.428 38.622 1.00 39.69 70 ASP A CA 1
ATOM 515 C C . ASP A 1 70 ? -3.204 -6.658 38.257 1.00 39.69 70 ASP A C 1
ATOM 517 O O . ASP A 1 70 ? -4.069 -6.624 37.376 1.00 39.69 70 ASP A O 1
ATOM 521 N N . HIS A 1 71 ? -2.892 -7.791 38.892 1.00 42.62 71 HIS A N 1
ATOM 522 C CA . HIS A 1 71 ? -3.725 -8.979 38.943 1.00 42.62 71 HIS A CA 1
ATOM 523 C C . HIS A 1 71 ? -4.933 -8.664 39.821 1.00 42.62 71 HIS A C 1
ATOM 525 O O . HIS A 1 71 ? -5.151 -9.274 40.865 1.00 42.62 71 HIS A O 1
ATOM 531 N N . ASN A 1 72 ? -5.756 -7.716 39.381 1.00 42.03 72 ASN A N 1
ATOM 532 C CA . ASN A 1 72 ? -7.142 -7.719 39.781 1.00 42.03 72 ASN A CA 1
ATOM 533 C C . ASN A 1 72 ? -7.781 -8.908 39.059 1.00 42.03 72 ASN A C 1
ATOM 535 O O . ASN A 1 72 ? -8.239 -8.805 37.917 1.00 42.03 72 ASN A O 1
ATOM 539 N N . GLU A 1 73 ? -7.684 -10.067 39.714 1.00 47.53 73 GLU A N 1
ATOM 540 C CA . GLU A 1 73 ? -8.403 -11.289 39.398 1.00 47.53 73 GLU A CA 1
ATOM 541 C C . GLU A 1 73 ? -9.845 -10.914 39.065 1.00 47.53 73 GLU A C 1
ATOM 543 O O . GLU A 1 73 ? -10.672 -10.627 39.932 1.00 47.53 73 GLU A O 1
ATOM 548 N N . THR A 1 74 ? -10.155 -10.893 37.770 1.00 47.56 74 THR A N 1
ATOM 549 C CA . THR A 1 74 ? -11.539 -10.868 37.327 1.00 47.56 74 THR A CA 1
ATOM 550 C C . THR A 1 74 ? -12.059 -12.264 37.631 1.00 47.56 74 THR A C 1
ATOM 552 O O . THR A 1 74 ? -11.887 -13.191 36.842 1.00 47.56 74 THR A O 1
ATOM 555 N N . ALA A 1 75 ? -12.569 -12.430 38.852 1.00 43.59 75 ALA A N 1
ATOM 556 C CA . ALA A 1 75 ? -13.222 -13.640 39.312 1.00 43.59 75 ALA A CA 1
ATOM 557 C C . ALA A 1 75 ? -14.178 -14.140 38.220 1.00 43.59 75 ALA A C 1
ATOM 559 O O . ALA A 1 75 ? -14.953 -13.354 37.671 1.00 43.59 75 ALA A O 1
ATOM 560 N N . GLY A 1 76 ? -14.050 -15.429 37.894 1.00 48.38 76 GLY A N 1
ATOM 561 C CA . GLY A 1 76 ? -14.607 -16.095 36.719 1.00 48.38 76 GLY A CA 1
ATOM 562 C C . GLY A 1 76 ? -15.989 -15.608 36.298 1.00 48.38 76 GLY A C 1
ATOM 563 O O . GLY A 1 76 ? -17.010 -16.025 36.840 1.00 48.38 76 GLY A O 1
ATOM 564 N N . GLN A 1 77 ? -16.015 -14.758 35.277 1.00 58.50 77 GLN A N 1
ATOM 565 C CA . GLN A 1 77 ? -17.154 -14.701 34.379 1.00 58.50 77 GLN A CA 1
ATOM 566 C C . GLN A 1 77 ? -16.944 -15.831 33.379 1.00 58.50 77 GLN A C 1
ATOM 568 O O . GLN A 1 77 ? -15.941 -15.829 32.663 1.00 58.50 77 GLN A O 1
ATOM 573 N N . ASP A 1 78 ? -17.862 -16.798 33.361 1.00 61.56 78 ASP A N 1
ATOM 574 C CA . ASP A 1 78 ? -17.960 -17.808 32.307 1.00 61.56 78 ASP A CA 1
ATOM 575 C C . ASP A 1 78 ? -18.292 -17.092 30.992 1.00 61.56 78 ASP A C 1
ATOM 577 O O . ASP A 1 78 ? -19.440 -17.016 30.555 1.00 61.56 78 ASP A O 1
ATOM 581 N N . LEU A 1 79 ? -17.268 -16.478 30.401 1.00 64.25 79 LEU A N 1
ATOM 582 C CA . LEU A 1 79 ? -17.338 -15.841 29.101 1.00 64.25 79 LEU A CA 1
ATOM 583 C C . LEU A 1 79 ? -17.656 -16.937 28.101 1.00 64.25 79 LEU A C 1
ATOM 585 O O . LEU A 1 79 ? -17.000 -17.984 28.066 1.00 64.25 79 LEU A O 1
ATOM 589 N N . THR A 1 80 ? -18.662 -16.686 27.278 1.00 83.81 80 THR A N 1
ATOM 590 C CA . THR A 1 80 ? -18.996 -17.577 26.175 1.00 83.81 80 THR A CA 1
ATOM 591 C C . THR A 1 80 ? -17.769 -17.755 25.268 1.00 83.81 80 THR A C 1
ATOM 593 O O . THR A 1 80 ? -16.935 -16.850 25.169 1.00 83.81 80 THR A O 1
ATOM 596 N N . PRO A 1 81 ? -17.641 -18.879 24.541 1.00 85.44 81 PRO A N 1
ATOM 597 C CA . PRO A 1 81 ? -16.525 -19.079 23.609 1.00 85.44 81 PRO A CA 1
ATOM 598 C C . PRO A 1 81 ? -16.355 -17.930 22.599 1.00 85.44 81 PRO A C 1
ATOM 600 O O . PRO A 1 81 ? -15.243 -17.621 22.180 1.00 85.44 81 PRO A O 1
ATOM 603 N N . VAL A 1 82 ? -17.459 -17.263 22.241 1.00 82.56 82 VAL A N 1
ATOM 604 C CA . VAL A 1 82 ? -17.471 -16.091 21.353 1.00 82.56 82 VAL A CA 1
ATOM 605 C C . VAL A 1 82 ? -16.838 -14.871 22.026 1.00 82.56 82 VAL A C 1
ATOM 607 O O . VAL A 1 82 ? -16.039 -14.173 21.406 1.00 82.56 82 VAL A O 1
ATOM 610 N N . GLU A 1 83 ? -17.152 -14.617 23.294 1.00 84.38 83 GLU A N 1
ATOM 611 C CA . GLU A 1 83 ? -16.578 -13.500 24.053 1.00 84.38 83 GLU A CA 1
ATOM 612 C C . GLU A 1 83 ? -15.092 -13.719 24.362 1.00 84.38 83 GLU A C 1
ATOM 614 O O . GLU A 1 83 ? -14.308 -12.772 24.292 1.00 84.38 83 GLU A O 1
ATOM 619 N N . GLN A 1 84 ? -14.682 -14.962 24.634 1.00 83.31 84 GLN A N 1
ATOM 620 C CA . GLN A 1 84 ? -13.268 -15.318 24.789 1.00 83.31 84 GLN A CA 1
ATOM 621 C C . GLN A 1 84 ? -12.492 -15.059 23.491 1.00 83.31 84 GLN A C 1
ATOM 623 O O . GLN A 1 84 ? -11.463 -14.384 23.515 1.00 83.31 84 GLN A O 1
ATOM 628 N N . MET A 1 85 ? -13.033 -15.499 22.351 1.00 78.62 85 MET A N 1
ATOM 629 C CA . MET A 1 85 ? -12.428 -15.275 21.037 1.00 78.62 85 MET A CA 1
ATOM 630 C C . MET A 1 85 ? -12.324 -13.782 20.694 1.00 78.62 85 MET A C 1
ATOM 632 O O . MET A 1 85 ? -11.284 -13.331 20.220 1.00 78.62 85 MET A O 1
ATOM 636 N N . ALA A 1 86 ? -13.360 -12.991 20.984 1.00 83.94 86 ALA A N 1
ATOM 637 C CA . ALA A 1 86 ? -13.338 -11.545 20.761 1.00 83.94 86 ALA A CA 1
ATOM 638 C C . ALA A 1 86 ? -12.291 -10.834 21.639 1.00 83.94 86 ALA A C 1
ATOM 640 O O . ALA A 1 86 ? -11.607 -9.913 21.181 1.00 83.94 86 ALA A O 1
ATOM 641 N N . LEU A 1 87 ? -12.130 -11.267 22.895 1.00 83.75 87 LEU A N 1
ATOM 642 C CA . LEU A 1 87 ? -11.114 -10.731 23.800 1.00 83.75 87 LEU A CA 1
ATOM 643 C C . LEU A 1 87 ? -9.697 -11.072 23.323 1.00 83.75 87 LEU A C 1
ATOM 645 O O . LEU A 1 87 ? -8.818 -10.208 23.339 1.00 83.75 87 LEU A O 1
ATOM 649 N N . GLU A 1 88 ? -9.469 -12.310 22.890 1.00 81.69 88 GLU A N 1
ATOM 650 C CA . GLU A 1 88 ? -8.197 -12.738 22.304 1.00 81.69 88 GLU A CA 1
ATOM 651 C C . GLU A 1 88 ? -7.876 -11.965 21.024 1.00 81.69 88 GLU A C 1
ATOM 653 O O . GLU A 1 88 ? -6.752 -11.489 20.865 1.00 81.69 88 GLU A O 1
ATOM 658 N N . GLU A 1 89 ? -8.861 -11.755 20.149 1.00 81.62 89 GLU A N 1
ATOM 659 C CA . GLU A 1 89 ? -8.704 -10.956 18.934 1.00 81.62 89 GLU A CA 1
ATOM 660 C C . GLU A 1 89 ? -8.348 -9.498 19.266 1.00 81.62 89 GLU A C 1
ATOM 662 O O . GLU A 1 89 ? -7.456 -8.913 18.645 1.00 81.62 89 GLU A O 1
ATOM 667 N N . SER A 1 90 ? -8.984 -8.918 20.288 1.00 81.56 90 SER A N 1
ATOM 668 C CA . SER A 1 90 ? -8.654 -7.575 20.777 1.00 81.56 90 SER A CA 1
ATOM 669 C C . SER A 1 90 ? -7.216 -7.498 21.299 1.00 81.56 90 SER A C 1
ATOM 671 O O . SER A 1 90 ? -6.476 -6.588 20.928 1.00 81.56 90 SER A O 1
ATOM 673 N N . LYS A 1 91 ? -6.787 -8.464 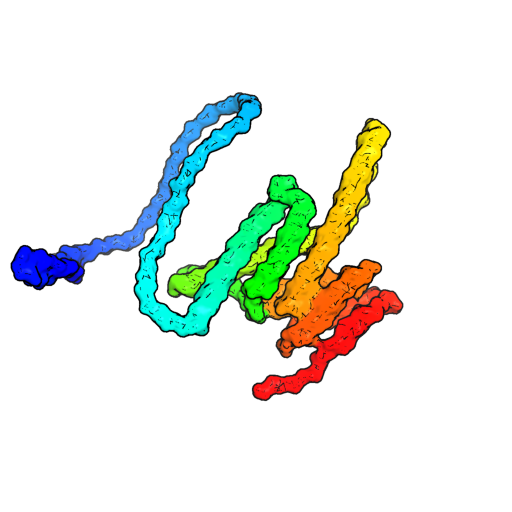22.121 1.00 82.38 91 LYS A N 1
ATOM 674 C CA . LYS A 1 91 ? -5.409 -8.535 22.641 1.00 82.38 91 LYS A CA 1
ATOM 675 C C . LYS A 1 91 ? -4.392 -8.735 21.515 1.00 82.38 91 LYS A C 1
ATOM 677 O O . LYS A 1 91 ? -3.334 -8.108 21.511 1.00 82.38 91 LYS A O 1
ATOM 682 N N . ALA A 1 92 ? -4.714 -9.574 20.532 1.00 78.62 92 ALA A N 1
ATOM 683 C CA . ALA A 1 92 ? -3.875 -9.803 19.363 1.00 78.62 92 ALA A CA 1
ATOM 684 C C . ALA A 1 92 ? -3.713 -8.528 18.522 1.00 78.62 92 ALA A C 1
ATOM 686 O O . ALA A 1 92 ? -2.604 -8.240 18.072 1.00 78.62 92 ALA A O 1
ATOM 687 N N . LYS A 1 93 ? -4.778 -7.733 18.348 1.00 81.12 93 LYS A N 1
ATOM 688 C CA . LYS A 1 93 ? -4.712 -6.425 17.671 1.00 81.12 93 LYS A CA 1
ATOM 689 C C . LYS A 1 93 ? -3.788 -5.452 18.404 1.00 81.12 93 LYS A C 1
ATOM 691 O O . LYS A 1 93 ? -2.961 -4.809 17.761 1.00 81.12 93 LYS A O 1
ATOM 696 N N . GLU A 1 94 ? -3.867 -5.389 19.732 1.00 83.00 94 GLU A N 1
ATOM 697 C CA . GLU A 1 94 ? -2.972 -4.550 20.543 1.00 83.00 94 GLU A CA 1
ATOM 698 C C . GLU A 1 94 ? -1.504 -4.980 20.409 1.00 83.00 94 GLU A C 1
ATOM 700 O O . GLU A 1 94 ? -0.639 -4.150 20.127 1.00 83.00 94 GLU A O 1
ATOM 705 N N . MET A 1 95 ? -1.217 -6.282 20.508 1.00 80.19 95 MET A N 1
ATOM 706 C CA . MET A 1 95 ? 0.140 -6.807 20.319 1.00 80.19 95 MET A CA 1
ATOM 707 C C . MET A 1 95 ? 0.690 -6.515 18.919 1.00 80.19 95 MET A C 1
ATOM 709 O O . MET A 1 95 ? 1.844 -6.112 18.785 1.00 80.19 95 MET A O 1
ATOM 713 N N . ARG A 1 96 ? -0.129 -6.655 17.870 1.00 81.06 96 ARG A N 1
ATOM 714 C CA . ARG A 1 96 ? 0.273 -6.337 16.489 1.00 81.06 96 ARG A CA 1
ATOM 715 C C . ARG A 1 96 ? 0.639 -4.864 16.320 1.00 81.06 96 ARG A C 1
ATOM 717 O O . ARG A 1 96 ? 1.595 -4.554 15.616 1.00 81.06 96 ARG A O 1
ATOM 724 N N . ILE A 1 97 ? -0.047 -3.956 17.007 1.00 81.81 97 ILE A N 1
ATOM 725 C CA . ILE A 1 97 ? 0.303 -2.530 16.984 1.00 81.81 97 ILE A CA 1
ATOM 726 C C . ILE A 1 97 ? 1.581 -2.248 17.754 1.00 81.81 97 ILE A C 1
ATOM 728 O O . ILE A 1 97 ? 2.399 -1.459 17.288 1.00 81.81 97 ILE A O 1
ATOM 732 N N . ASN A 1 98 ? 1.803 -2.921 18.880 1.00 81.19 98 ASN A N 1
ATOM 733 C CA . ASN A 1 98 ? 3.073 -2.809 19.586 1.00 81.19 98 ASN A CA 1
ATOM 734 C C . ASN A 1 98 ? 4.224 -3.275 18.691 1.00 81.19 98 ASN A C 1
ATOM 736 O O . ASN A 1 98 ? 5.220 -2.564 18.579 1.00 81.19 98 ASN A O 1
ATOM 740 N N . ILE A 1 99 ? 4.060 -4.391 17.976 1.00 78.81 99 ILE A N 1
ATOM 741 C CA . ILE A 1 99 ? 5.026 -4.843 16.965 1.00 78.81 99 ILE A CA 1
ATOM 742 C C . ILE A 1 99 ? 5.230 -3.759 15.902 1.00 78.81 99 ILE A C 1
ATOM 744 O O . ILE A 1 99 ? 6.372 -3.440 15.577 1.00 78.81 99 ILE A O 1
ATOM 748 N N . ALA A 1 100 ? 4.153 -3.147 15.401 1.00 78.06 100 ALA A N 1
ATOM 749 C CA . ALA A 1 100 ? 4.258 -2.080 14.412 1.00 78.06 100 ALA A CA 1
ATOM 750 C C . ALA A 1 100 ? 5.025 -0.852 14.933 1.00 78.06 100 ALA A C 1
ATOM 752 O O . ALA A 1 100 ? 5.869 -0.316 14.220 1.00 78.06 100 ALA A O 1
ATOM 753 N N . ASN A 1 101 ? 4.790 -0.445 16.182 1.00 82.56 101 ASN A N 1
ATOM 754 C CA . ASN A 1 101 ? 5.496 0.662 16.832 1.00 82.56 101 ASN A CA 1
ATOM 755 C C . ASN A 1 101 ? 6.997 0.380 16.956 1.00 82.56 101 ASN A C 1
ATOM 757 O O . ASN A 1 101 ? 7.810 1.224 16.585 1.00 82.56 101 ASN A O 1
ATOM 761 N N . HIS A 1 102 ? 7.360 -0.816 17.427 1.00 73.12 102 HIS A N 1
ATOM 762 C CA . HIS A 1 102 ? 8.760 -1.228 17.569 1.00 73.12 102 HIS A CA 1
ATOM 763 C C . HIS A 1 102 ? 9.452 -1.359 16.207 1.00 73.12 102 HIS A C 1
ATOM 765 O O . HIS A 1 102 ? 10.600 -0.965 16.033 1.00 73.12 102 HIS A O 1
ATOM 771 N N . ALA A 1 103 ? 8.754 -1.886 15.205 1.00 76.06 103 ALA A N 1
ATOM 772 C CA . ALA A 1 103 ? 9.281 -1.963 13.851 1.00 76.06 103 ALA A CA 1
ATOM 773 C C . ALA A 1 103 ? 9.477 -0.566 13.233 1.00 76.06 103 ALA A C 1
ATOM 775 O O . ALA A 1 103 ? 10.451 -0.342 12.513 1.00 76.06 103 ALA A O 1
ATOM 776 N N . GLN A 1 104 ? 8.595 0.388 13.542 1.00 76.31 104 GLN A N 1
ATOM 777 C CA . GLN A 1 104 ? 8.703 1.760 13.057 1.00 76.31 104 GLN A CA 1
ATOM 778 C C . GLN A 1 104 ? 9.886 2.506 13.688 1.00 76.31 104 GLN A C 1
ATOM 780 O O . GLN A 1 104 ? 10.630 3.154 12.957 1.00 76.31 104 GLN A O 1
ATOM 785 N N . THR A 1 105 ? 10.133 2.366 14.995 1.00 78.00 105 THR A N 1
ATOM 786 C CA . THR A 1 105 ? 11.315 2.972 15.643 1.00 78.00 105 THR A CA 1
ATOM 787 C C . THR A 1 105 ? 12.627 2.428 15.077 1.00 78.00 105 THR A C 1
ATOM 789 O O . THR A 1 105 ? 13.578 3.183 14.874 1.00 78.00 105 THR A O 1
ATOM 792 N N . VAL A 1 106 ? 12.677 1.136 14.742 1.00 72.19 106 VAL A N 1
ATOM 793 C CA . VAL A 1 106 ? 13.840 0.540 14.063 1.00 72.19 106 VAL A CA 1
ATOM 794 C C . VAL A 1 106 ? 14.020 1.120 12.653 1.00 72.19 106 VAL A C 1
ATOM 796 O O . VAL A 1 106 ? 15.151 1.354 12.227 1.00 72.19 106 VAL A O 1
ATOM 799 N N . MET A 1 107 ? 12.928 1.397 11.934 1.00 71.06 107 MET A N 1
ATOM 800 C CA . MET A 1 107 ? 12.981 1.963 10.581 1.00 71.06 107 MET A CA 1
ATOM 801 C C . MET A 1 107 ? 13.201 3.474 10.508 1.00 71.06 107 MET A C 1
ATOM 803 O O . MET A 1 107 ? 13.602 3.947 9.446 1.00 71.06 107 MET A O 1
ATOM 807 N N . ASP A 1 108 ? 12.967 4.228 11.583 1.00 71.12 108 ASP A N 1
ATOM 808 C CA . ASP A 1 108 ? 13.203 5.676 11.600 1.00 71.12 108 ASP A CA 1
ATOM 809 C C . ASP A 1 108 ? 14.713 6.002 11.472 1.00 71.12 108 ASP A C 1
ATOM 811 O O . ASP A 1 108 ? 15.066 7.003 10.850 1.00 71.12 108 ASP A O 1
ATOM 815 N N . ASN A 1 109 ? 15.607 5.104 11.925 1.00 65.06 109 ASN A N 1
ATOM 816 C CA . ASN A 1 109 ? 17.069 5.202 11.756 1.00 65.06 109 ASN A CA 1
ATOM 817 C C . ASN A 1 109 ? 17.677 3.907 11.176 1.00 65.06 109 ASN A C 1
ATOM 819 O O . ASN A 1 109 ? 18.397 3.176 11.862 1.00 65.06 109 ASN A O 1
ATOM 823 N N . PRO A 1 110 ? 17.455 3.605 9.886 1.00 61.00 110 PRO A N 1
ATOM 824 C CA . PRO A 1 110 ? 17.835 2.318 9.316 1.00 61.00 110 PRO A CA 1
ATOM 825 C C . PRO A 1 110 ? 19.354 2.144 9.182 1.00 61.00 110 PRO A C 1
ATOM 827 O O . PRO A 1 110 ? 19.818 1.017 9.096 1.00 61.00 110 PRO A O 1
ATOM 830 N N . GLN A 1 111 ? 20.138 3.231 9.162 1.00 56.75 111 GLN A N 1
ATOM 831 C CA . GLN A 1 111 ? 21.604 3.164 9.071 1.00 56.75 111 GLN A CA 1
ATOM 832 C C . GLN A 1 111 ? 22.273 2.777 10.397 1.00 56.75 111 GLN A C 1
ATOM 834 O O . GLN A 1 111 ? 23.324 2.141 10.371 1.00 56.75 111 GLN A O 1
ATOM 839 N N . GLU A 1 112 ? 21.669 3.141 11.529 1.00 58.47 112 GLU A N 1
ATOM 840 C CA . GLU A 1 112 ? 22.173 2.810 12.867 1.00 58.47 112 GLU A CA 1
ATOM 841 C C . GLU A 1 112 ? 21.557 1.508 13.395 1.00 58.47 112 GLU A C 1
ATOM 843 O O . GLU A 1 112 ? 22.248 0.709 14.022 1.00 58.47 112 GLU A O 1
ATOM 848 N N . ASN A 1 113 ? 20.283 1.247 13.079 1.00 54.19 113 ASN A N 1
ATOM 849 C CA . ASN A 1 113 ? 19.499 0.218 13.767 1.00 54.19 113 ASN A CA 1
ATOM 850 C C . ASN A 1 113 ? 19.342 -1.100 12.998 1.00 54.19 113 ASN A C 1
ATOM 852 O O . ASN A 1 113 ? 18.936 -2.102 13.587 1.00 54.19 113 ASN A O 1
ATOM 856 N N . ALA A 1 114 ? 19.625 -1.144 11.691 1.00 58.81 114 ALA A N 1
ATOM 857 C CA . ALA A 1 114 ? 19.366 -2.340 10.896 1.00 58.81 114 ALA A CA 1
ATOM 858 C C . ALA A 1 114 ? 20.383 -2.556 9.774 1.00 58.81 114 ALA A C 1
ATOM 860 O O . ALA A 1 114 ? 20.784 -1.653 9.046 1.00 58.81 114 ALA A O 1
ATOM 861 N N . ARG A 1 115 ? 20.753 -3.821 9.551 1.00 68.62 115 ARG A N 1
ATOM 862 C CA . ARG A 1 115 ? 21.409 -4.193 8.294 1.00 68.62 115 ARG A CA 1
ATOM 863 C C . ARG A 1 115 ? 20.425 -3.965 7.140 1.00 68.62 115 ARG A C 1
ATOM 865 O O . ARG A 1 115 ? 19.238 -4.238 7.307 1.00 68.62 115 ARG A O 1
ATOM 872 N N . PRO A 1 116 ? 20.893 -3.572 5.947 1.00 68.56 116 PRO A N 1
ATOM 873 C CA . PRO A 1 116 ? 20.018 -3.256 4.819 1.00 68.56 116 PRO A CA 1
ATOM 874 C C . PRO A 1 116 ? 19.065 -4.394 4.423 1.00 68.56 116 PRO A C 1
ATOM 876 O O . PRO A 1 116 ? 17.925 -4.135 4.064 1.00 68.56 116 PRO A O 1
ATOM 879 N N . LEU A 1 117 ? 19.500 -5.651 4.557 1.00 68.50 117 LEU A N 1
ATOM 880 C CA . LEU A 1 117 ? 18.642 -6.818 4.327 1.00 68.50 117 LEU A CA 1
ATOM 881 C C . LEU A 1 117 ? 17.546 -6.963 5.388 1.00 68.50 117 LEU A C 1
ATOM 883 O O . LEU A 1 117 ? 16.444 -7.394 5.079 1.00 68.50 117 LEU A O 1
ATOM 887 N N . LEU A 1 118 ? 17.845 -6.607 6.639 1.00 77.56 118 LEU A N 1
ATOM 888 C CA . LEU A 1 118 ? 16.912 -6.695 7.762 1.00 77.56 118 LEU A CA 1
ATOM 889 C C . LEU A 1 118 ? 15.763 -5.685 7.587 1.00 77.56 118 LEU A C 1
ATOM 891 O O . LEU A 1 118 ? 14.622 -5.995 7.918 1.00 77.56 118 LEU A O 1
ATOM 895 N N . ALA A 1 119 ? 16.040 -4.534 6.966 1.00 79.81 119 ALA A N 1
ATOM 896 C CA . ALA A 1 119 ? 15.025 -3.536 6.640 1.00 79.81 119 ALA A CA 1
ATOM 897 C C . ALA A 1 119 ? 13.924 -4.086 5.712 1.00 79.81 119 ALA A C 1
ATOM 899 O O . ALA A 1 119 ? 12.748 -3.864 5.989 1.00 79.81 119 ALA A O 1
ATOM 900 N N . ASP A 1 120 ? 14.267 -4.860 4.674 1.00 83.88 120 ASP A N 1
ATOM 901 C CA . ASP A 1 120 ? 13.268 -5.454 3.768 1.00 83.88 120 ASP A CA 1
ATOM 902 C C . ASP A 1 120 ? 12.340 -6.435 4.511 1.00 83.88 120 ASP A C 1
ATOM 904 O O . ASP A 1 120 ? 11.124 -6.413 4.309 1.00 83.88 120 ASP A O 1
ATOM 908 N N . TYR A 1 121 ? 12.876 -7.246 5.433 1.00 87.56 121 TYR A N 1
ATOM 909 C CA . TYR A 1 121 ? 12.057 -8.142 6.263 1.00 87.56 121 TYR A CA 1
ATOM 910 C C . TYR A 1 121 ? 11.112 -7.374 7.189 1.00 87.56 121 TYR A C 1
ATOM 912 O O . TYR A 1 121 ? 9.951 -7.765 7.329 1.00 87.56 121 TYR A O 1
ATOM 920 N N . ILE A 1 122 ? 11.576 -6.277 7.796 1.00 87.62 122 ILE A N 1
ATOM 921 C CA . ILE A 1 122 ? 10.728 -5.423 8.639 1.00 87.62 122 ILE A CA 1
ATOM 922 C C . ILE A 1 122 ? 9.600 -4.816 7.803 1.00 87.62 122 ILE A C 1
ATOM 924 O O . ILE A 1 122 ? 8.439 -4.870 8.208 1.00 87.62 122 ILE A O 1
ATOM 928 N N . VAL A 1 123 ? 9.915 -4.297 6.612 1.00 89.69 123 VAL A N 1
ATOM 929 C CA . VAL A 1 123 ? 8.929 -3.698 5.703 1.00 89.69 123 VAL A CA 1
ATOM 930 C C . VAL A 1 123 ? 7.837 -4.697 5.321 1.00 89.69 123 VAL A C 1
ATOM 932 O O . VAL A 1 123 ? 6.659 -4.335 5.323 1.00 89.69 123 VAL A O 1
ATOM 935 N N . VAL A 1 124 ? 8.202 -5.942 5.005 1.00 92.56 124 VAL A N 1
ATOM 936 C CA . VAL A 1 124 ? 7.234 -7.000 4.671 1.00 92.56 124 VAL A CA 1
ATOM 937 C C . VAL A 1 124 ? 6.420 -7.412 5.898 1.00 92.56 124 VAL A C 1
ATOM 939 O O . VAL A 1 124 ? 5.202 -7.528 5.805 1.00 92.56 124 VAL A O 1
ATOM 942 N N . SER A 1 125 ? 7.062 -7.565 7.059 1.00 92.19 125 SER A N 1
ATOM 943 C CA . SER A 1 125 ? 6.381 -7.928 8.312 1.00 92.19 125 SER A CA 1
ATOM 944 C C . SER A 1 125 ? 5.336 -6.883 8.708 1.00 92.19 125 SER A C 1
ATOM 946 O O . SER A 1 125 ? 4.209 -7.222 9.059 1.00 92.19 125 SER A O 1
ATOM 948 N N . LEU A 1 126 ? 5.679 -5.599 8.578 1.00 91.69 126 LEU A N 1
ATOM 949 C CA . LEU A 1 126 ? 4.751 -4.491 8.790 1.00 91.69 126 LEU A CA 1
ATOM 950 C C . LEU A 1 126 ? 3.584 -4.500 7.804 1.00 91.69 126 LEU A C 1
ATOM 952 O O . LEU A 1 126 ? 2.468 -4.176 8.197 1.00 91.69 126 LEU A O 1
ATOM 956 N N . CYS A 1 127 ? 3.813 -4.877 6.542 1.00 94.62 127 CYS A N 1
ATOM 957 C CA . CYS A 1 127 ? 2.739 -4.974 5.553 1.00 94.62 127 CYS A CA 1
ATOM 958 C C . CYS A 1 127 ? 1.666 -5.971 5.999 1.00 94.62 127 CYS A C 1
ATOM 960 O O . CYS A 1 127 ? 0.481 -5.646 5.969 1.00 94.62 127 CYS A O 1
ATOM 962 N N . GLU A 1 128 ? 2.084 -7.151 6.460 1.00 94.38 128 GLU A N 1
ATOM 963 C CA . GLU A 1 128 ? 1.173 -8.186 6.958 1.00 94.38 128 GLU A CA 1
ATOM 964 C C . GLU A 1 128 ? 0.430 -7.727 8.216 1.00 94.38 128 GLU A C 1
ATOM 966 O O . GLU A 1 128 ? -0.789 -7.859 8.291 1.00 94.38 128 GLU A O 1
ATOM 971 N N . VAL A 1 129 ? 1.124 -7.063 9.145 1.00 93.19 129 VAL A N 1
ATOM 972 C CA . VAL A 1 129 ? 0.481 -6.446 10.313 1.00 93.19 129 VAL A CA 1
ATOM 973 C C . VAL A 1 129 ? -0.595 -5.441 9.891 1.00 93.19 129 VAL A C 1
ATOM 975 O O . VAL A 1 129 ? -1.719 -5.519 10.383 1.00 93.19 129 VAL A O 1
ATOM 978 N N . PHE A 1 130 ? -0.295 -4.528 8.960 1.00 94.19 130 PHE A N 1
ATOM 979 C CA . PHE A 1 130 ? -1.270 -3.547 8.477 1.00 94.19 130 PHE A CA 1
ATOM 980 C C . PHE A 1 130 ? -2.448 -4.200 7.750 1.00 94.19 130 PHE A C 1
ATOM 982 O O . PHE A 1 130 ? -3.584 -3.786 7.954 1.00 94.19 130 PHE A O 1
ATOM 989 N N . LYS A 1 131 ? -2.230 -5.247 6.953 1.00 93.56 131 LYS A N 1
ATOM 990 C CA . LYS A 1 131 ? -3.334 -5.967 6.299 1.00 93.56 131 LYS A CA 1
ATOM 991 C C . LYS A 1 131 ? -4.346 -6.524 7.301 1.00 93.56 131 LYS A C 1
ATOM 993 O O . LYS A 1 131 ? -5.529 -6.556 6.981 1.00 93.56 131 LYS A O 1
ATOM 998 N N . ASP A 1 132 ? -3.904 -6.896 8.495 1.00 91.25 132 ASP A N 1
ATOM 999 C CA . ASP A 1 132 ? -4.779 -7.487 9.502 1.00 91.25 132 ASP A CA 1
ATOM 1000 C C . ASP A 1 132 ? -5.471 -6.466 10.414 1.00 91.25 132 ASP A C 1
ATOM 1002 O O . ASP A 1 132 ? -6.601 -6.685 10.847 1.00 91.25 132 ASP A O 1
ATOM 1006 N N . ILE A 1 133 ? -4.786 -5.373 10.767 1.00 91.56 133 ILE A N 1
ATOM 1007 C CA . ILE A 1 133 ? -5.299 -4.398 11.749 1.00 91.56 133 ILE A CA 1
ATOM 1008 C C . ILE A 1 133 ? -6.109 -3.267 11.113 1.00 91.56 133 ILE A C 1
ATOM 1010 O O . ILE A 1 133 ? -6.829 -2.565 11.826 1.00 91.56 133 ILE A O 1
ATOM 1014 N N . LEU A 1 134 ? -5.961 -3.040 9.803 1.00 92.44 134 LEU A N 1
ATOM 1015 C CA . LEU A 1 134 ? -6.658 -1.957 9.121 1.00 92.44 134 LEU A CA 1
ATOM 1016 C C . LEU A 1 134 ? -8.164 -2.257 9.032 1.00 92.44 134 LEU A C 1
ATOM 1018 O O . LEU A 1 134 ? -8.555 -3.324 8.554 1.00 92.44 134 LEU A O 1
ATOM 1022 N N . PRO A 1 135 ? -9.029 -1.331 9.479 1.00 91.44 135 PRO A N 1
ATOM 1023 C CA . PRO A 1 135 ? -10.465 -1.512 9.366 1.00 91.44 135 PRO A CA 1
ATOM 1024 C C . PRO A 1 135 ? -10.950 -1.269 7.933 1.00 91.44 135 PRO A C 1
ATOM 1026 O O . PRO A 1 135 ? -10.348 -0.527 7.160 1.00 91.44 135 PRO A O 1
ATOM 1029 N N . SER A 1 136 ? -12.125 -1.807 7.604 1.00 87.75 136 SER A N 1
ATOM 1030 C CA . SER A 1 136 ? -12.769 -1.573 6.303 1.00 87.75 136 SER A CA 1
ATOM 1031 C C . SER A 1 136 ? -13.349 -0.158 6.138 1.00 87.75 136 SER A C 1
ATOM 1033 O O . SER A 1 136 ? -13.752 0.213 5.037 1.00 87.75 136 SER A O 1
ATOM 1035 N N . TYR A 1 137 ? -13.429 0.630 7.216 1.00 89.81 137 TYR A N 1
ATOM 1036 C CA . TYR A 1 137 ? -13.946 2.001 7.206 1.00 89.81 137 TYR A CA 1
ATOM 1037 C C . TYR A 1 137 ? -12.816 3.039 7.220 1.00 89.81 137 TYR A C 1
ATOM 1039 O O . TYR A 1 137 ? -11.714 2.788 7.700 1.00 89.81 137 TYR A O 1
ATOM 1047 N N . LYS A 1 138 ? -13.107 4.247 6.723 1.00 91.75 138 LYS A N 1
ATOM 1048 C CA . LYS A 1 138 ? -12.175 5.383 6.775 1.00 91.75 138 LYS A CA 1
ATOM 1049 C C . LYS A 1 138 ? -12.184 5.989 8.176 1.00 91.75 138 LYS A C 1
ATOM 1051 O O . LYS A 1 138 ? -13.222 6.456 8.643 1.00 91.75 138 LYS A O 1
ATOM 1056 N N . ILE A 1 139 ? -11.025 6.035 8.819 1.00 93.25 139 ILE A N 1
ATOM 1057 C CA . ILE A 1 139 ? -10.840 6.701 10.106 1.00 93.25 139 ILE A CA 1
ATOM 1058 C C . ILE A 1 139 ? -10.820 8.217 9.878 1.00 93.25 139 ILE A C 1
ATOM 1060 O O . ILE A 1 139 ? -10.078 8.731 9.033 1.00 93.25 139 ILE A O 1
ATOM 1064 N N . ARG A 1 140 ? -11.627 8.951 10.649 1.00 90.31 140 ARG A N 1
ATOM 1065 C CA . ARG A 1 140 ? -11.628 10.419 10.687 1.00 90.31 140 ARG A CA 1
ATOM 1066 C C . ARG A 1 140 ? -10.949 10.877 11.972 1.00 90.31 140 ARG A C 1
ATOM 1068 O O . ARG A 1 140 ? -11.387 10.512 13.056 1.00 90.31 140 ARG A O 1
ATOM 1075 N N . LEU A 1 141 ? -9.923 11.715 11.851 1.00 86.44 141 LEU A N 1
ATOM 1076 C CA . LEU A 1 141 ? -9.285 12.320 13.020 1.00 86.44 141 LEU A CA 1
ATOM 1077 C C . LEU A 1 141 ? -10.246 13.305 13.699 1.00 86.44 141 LEU A C 1
ATOM 1079 O O . LEU A 1 141 ? -10.905 14.101 13.024 1.00 86.44 141 LEU A O 1
ATOM 1083 N N . ALA A 1 142 ? -10.314 13.232 15.028 1.00 86.62 142 ALA A N 1
ATOM 1084 C CA . ALA A 1 142 ? -11.127 14.132 15.836 1.00 86.62 142 ALA A CA 1
ATOM 1085 C C . ALA A 1 142 ? -10.604 15.572 15.736 1.00 86.62 142 ALA A C 1
ATOM 1087 O O . ALA A 1 142 ? -9.391 15.799 15.775 1.00 86.62 142 ALA A O 1
ATOM 1088 N N . THR A 1 143 ? -11.515 16.538 15.636 1.00 86.75 143 THR A N 1
ATOM 1089 C CA . THR A 1 143 ? -11.166 17.968 15.654 1.00 86.75 143 THR A CA 1
ATOM 1090 C C . THR A 1 143 ? -10.790 18.421 17.064 1.00 86.75 143 THR A C 1
ATOM 1092 O O . THR A 1 143 ? -11.195 17.801 18.047 1.00 86.75 143 THR A O 1
ATOM 1095 N N . ASP A 1 144 ? -10.072 19.538 17.201 1.00 85.06 144 ASP A N 1
ATOM 1096 C CA . ASP A 1 144 ? -9.649 20.059 18.517 1.00 85.06 144 ASP A CA 1
ATOM 1097 C C . ASP A 1 144 ? -10.841 20.313 19.460 1.00 85.06 144 ASP A C 1
ATOM 1099 O O . ASP A 1 144 ? -10.778 20.070 20.670 1.00 85.06 144 ASP A O 1
ATOM 1103 N N . THR A 1 145 ? -11.981 20.701 18.882 1.00 86.44 145 THR A N 1
ATOM 1104 C CA . THR A 1 145 ? -13.262 20.842 19.583 1.00 86.44 145 THR A CA 1
ATOM 1105 C C . THR A 1 145 ? -13.788 19.510 20.124 1.00 86.44 145 THR A C 1
ATOM 1107 O O . THR A 1 145 ? -14.239 19.449 21.264 1.00 86.44 145 THR A O 1
ATOM 1110 N N . GLU A 1 146 ? -13.700 18.427 19.350 1.00 85.88 146 GLU A N 1
ATOM 1111 C CA . GLU A 1 146 ? -14.130 17.075 19.738 1.00 85.88 146 GLU A CA 1
ATOM 1112 C C . GLU A 1 146 ? -13.146 16.401 20.710 1.00 85.88 146 GLU A C 1
ATOM 1114 O O . GLU A 1 146 ? -13.552 15.552 21.513 1.00 85.88 146 GLU A O 1
ATOM 1119 N N . LYS A 1 147 ? -11.858 16.769 20.648 1.00 85.44 147 LYS A N 1
ATOM 1120 C CA . LYS A 1 147 ? -10.809 16.315 21.576 1.00 85.44 147 LYS A CA 1
ATOM 1121 C C . LYS A 1 147 ? -10.988 16.916 22.973 1.00 85.44 147 LYS A C 1
ATOM 1123 O O . LYS A 1 147 ? -10.781 16.216 23.960 1.00 85.44 147 LYS A O 1
ATOM 1128 N N . SER A 1 148 ? -11.432 18.171 23.046 1.00 83.56 148 SER A N 1
ATOM 1129 C CA . SER A 1 148 ? -11.671 18.890 24.308 1.00 83.56 148 SER A CA 1
ATOM 1130 C C . SER A 1 148 ? -12.966 18.468 25.015 1.00 83.56 148 SER A C 1
ATOM 1132 O O . SER A 1 148 ? -13.153 18.736 26.201 1.00 83.56 148 SER A O 1
ATOM 1134 N N . GLN A 1 149 ? -13.876 17.793 24.310 1.00 88.38 149 GLN A N 1
ATOM 1135 C CA . GLN A 1 149 ? -15.125 17.309 24.889 1.00 88.38 149 GLN A CA 1
ATOM 1136 C C . GLN A 1 149 ? -14.902 16.127 25.841 1.00 88.38 149 GLN A C 1
ATOM 1138 O O . GLN A 1 149 ? -14.098 15.221 25.603 1.00 88.38 149 GLN A O 1
ATOM 1143 N N . LEU A 1 150 ? -15.690 16.098 26.917 1.00 84.81 150 LEU A N 1
ATOM 1144 C CA . LEU A 1 150 ? -15.722 14.987 27.862 1.00 84.81 150 LEU A CA 1
ATOM 1145 C C . LEU A 1 150 ? -16.242 13.723 27.169 1.00 84.81 150 LEU A C 1
ATOM 1147 O O . LEU A 1 150 ? -17.431 13.570 26.905 1.00 84.81 150 LEU A O 1
ATOM 1151 N N . ALA A 1 151 ? -15.329 12.798 26.895 1.00 88.88 151 ALA A N 1
ATOM 1152 C CA . ALA A 1 151 ? -15.637 11.467 26.395 1.00 88.88 151 ALA A CA 1
ATOM 1153 C C . ALA A 1 151 ? -15.395 10.404 27.477 1.00 88.88 151 ALA A C 1
ATOM 1155 O O . ALA A 1 151 ? -14.543 10.567 28.358 1.00 88.88 151 ALA A O 1
ATOM 1156 N N . LYS A 1 152 ? -16.131 9.290 27.390 1.00 93.25 152 LYS A N 1
ATOM 1157 C CA . LYS A 1 152 ? -15.929 8.114 28.249 1.00 93.25 152 LYS A CA 1
ATOM 1158 C C . LYS A 1 152 ? -14.519 7.539 28.055 1.00 93.25 152 LYS A C 1
ATOM 1160 O O . LYS A 1 152 ? -13.920 7.709 26.991 1.00 93.25 152 LYS A O 1
ATOM 1165 N N . LYS A 1 153 ? -14.009 6.814 29.060 1.00 90.81 153 LYS A N 1
ATOM 1166 C CA . LYS A 1 153 ? -12.674 6.180 29.026 1.00 90.81 153 LYS A CA 1
ATOM 1167 C C . LYS A 1 153 ? -12.482 5.307 27.779 1.00 90.81 153 LYS A C 1
ATOM 1169 O O . LYS A 1 153 ? -11.470 5.437 27.101 1.00 90.81 153 LYS A O 1
ATOM 1174 N N . GLU A 1 154 ? -13.477 4.491 27.438 1.00 87.75 154 GLU A N 1
ATOM 1175 C CA . GLU A 1 154 ? -13.450 3.625 26.250 1.00 87.75 154 GLU A CA 1
ATOM 1176 C C . GLU A 1 154 ? -13.373 4.424 24.946 1.00 87.75 154 GLU A C 1
ATOM 1178 O O . GLU A 1 154 ? -12.520 4.159 24.105 1.00 87.75 154 GLU A O 1
ATOM 1183 N N . THR A 1 155 ? -14.195 5.467 24.802 1.00 89.31 155 THR A N 1
ATOM 1184 C CA . THR A 1 155 ? -14.185 6.334 23.616 1.00 89.31 155 THR A CA 1
ATOM 1185 C C . THR A 1 155 ? -12.852 7.064 23.459 1.00 89.31 155 THR A C 1
ATOM 1187 O O . THR A 1 155 ? -12.350 7.196 22.346 1.00 89.31 155 THR A O 1
ATOM 1190 N N . LYS A 1 156 ? -12.251 7.522 24.565 1.00 89.25 156 LYS A N 1
ATOM 1191 C CA . LYS A 1 156 ? -10.912 8.128 24.548 1.00 89.25 156 LYS A CA 1
ATOM 1192 C C . LYS A 1 156 ? -9.846 7.120 24.110 1.00 89.25 156 LYS A C 1
ATOM 1194 O O . LYS A 1 156 ? -9.027 7.459 23.261 1.00 89.25 156 LYS A O 1
ATOM 1199 N N . ARG A 1 157 ? -9.889 5.888 24.635 1.00 89.00 157 ARG A N 1
ATOM 1200 C CA . ARG A 1 157 ? -8.960 4.806 24.263 1.00 89.00 157 ARG A CA 1
ATOM 1201 C C . ARG A 1 157 ? -9.056 4.468 22.774 1.00 89.00 157 ARG A C 1
ATOM 1203 O O . ARG A 1 157 ? -8.026 4.405 22.114 1.00 89.00 157 ARG A O 1
ATOM 1210 N N . LEU A 1 158 ? -10.271 4.325 22.239 1.00 88.06 158 LEU A N 1
ATOM 1211 C CA . LEU A 1 158 ? -10.487 4.045 20.816 1.00 88.06 158 LEU A CA 1
ATOM 1212 C C . LEU A 1 158 ? -9.950 5.171 19.919 1.00 88.06 158 LEU A C 1
ATOM 1214 O O . LEU A 1 158 ? -9.269 4.900 18.938 1.00 88.06 158 LEU A O 1
ATOM 1218 N N . ARG A 1 159 ? -10.187 6.439 20.279 1.00 89.88 159 ARG A N 1
ATOM 1219 C CA . ARG A 1 159 ? -9.657 7.587 19.522 1.00 89.88 159 ARG A CA 1
ATOM 1220 C C . ARG A 1 159 ? -8.130 7.626 19.519 1.00 89.88 159 ARG A C 1
ATOM 1222 O O . ARG A 1 159 ? -7.536 7.827 18.466 1.00 89.88 159 ARG A O 1
ATOM 1229 N N . ALA A 1 160 ? -7.503 7.420 20.678 1.00 88.69 160 ALA A N 1
ATOM 1230 C CA . ALA A 1 160 ? -6.044 7.391 20.791 1.00 88.69 160 ALA A CA 1
ATOM 1231 C C . ALA A 1 160 ? -5.438 6.250 19.957 1.00 88.69 160 ALA A C 1
ATOM 1233 O O . ALA A 1 160 ? -4.422 6.431 19.283 1.00 88.69 160 ALA A O 1
ATOM 1234 N N . PHE A 1 161 ? -6.099 5.091 19.960 1.00 89.00 161 PHE A N 1
ATOM 1235 C CA . PHE A 1 161 ? -5.740 3.954 19.123 1.00 89.00 161 PHE A CA 1
ATOM 1236 C C . PHE A 1 161 ? -5.819 4.296 17.630 1.00 89.00 161 PHE A C 1
ATOM 1238 O O . PHE A 1 161 ? -4.844 4.102 16.908 1.00 89.00 161 PHE A O 1
ATOM 1245 N N . GLU A 1 162 ? -6.946 4.838 17.168 1.00 91.56 162 GLU A N 1
ATOM 1246 C CA . GLU A 1 162 ? -7.159 5.192 15.761 1.00 91.56 162 GLU A CA 1
ATOM 1247 C C . GLU A 1 162 ? -6.177 6.270 15.273 1.00 91.56 162 GLU A C 1
ATOM 1249 O O . GLU A 1 162 ? -5.651 6.178 14.161 1.00 91.56 162 GLU A O 1
ATOM 1254 N N . GLU A 1 163 ? -5.885 7.267 16.114 1.00 90.50 163 GLU A N 1
ATOM 1255 C CA . GLU A 1 163 ? -4.898 8.313 15.830 1.00 90.50 163 GLU A CA 1
ATOM 1256 C C . GLU A 1 163 ? -3.488 7.727 15.678 1.00 90.50 163 GLU A C 1
ATOM 1258 O O . GLU A 1 163 ? -2.795 8.021 14.700 1.00 90.50 163 GLU A O 1
ATOM 1263 N N . THR A 1 164 ? -3.097 6.833 16.589 1.00 88.94 164 THR A N 1
ATOM 1264 C CA . THR A 1 164 ? -1.802 6.135 16.548 1.00 88.94 164 THR A CA 1
ATOM 1265 C C . THR A 1 164 ? -1.695 5.234 15.317 1.00 88.94 164 THR A C 1
ATOM 1267 O O . THR A 1 164 ? -0.692 5.268 14.602 1.00 88.94 164 THR A O 1
ATOM 1270 N N . LEU A 1 165 ? -2.750 4.472 15.016 1.00 90.50 165 LEU A N 1
ATOM 1271 C CA . LEU A 1 165 ? -2.811 3.585 13.857 1.00 90.50 165 LEU A CA 1
ATOM 1272 C C . LEU A 1 165 ? -2.621 4.362 12.549 1.00 90.50 165 LEU A C 1
ATOM 1274 O O . LEU A 1 165 ? -1.779 3.991 11.729 1.00 90.50 165 LEU A O 1
ATOM 1278 N N . LEU A 1 166 ? -3.357 5.463 12.367 1.00 91.94 166 LEU A N 1
ATOM 1279 C CA . LEU A 1 166 ? -3.224 6.306 11.179 1.00 91.94 166 LEU A CA 1
ATOM 1280 C C . LEU A 1 166 ? -1.849 6.964 11.076 1.00 91.94 166 LEU A C 1
ATOM 1282 O O . LEU A 1 166 ? -1.298 7.048 9.977 1.00 91.94 166 LEU A O 1
ATOM 1286 N N . LEU A 1 167 ? -1.296 7.444 12.191 1.00 90.50 167 LEU A N 1
ATOM 1287 C CA . LEU A 1 167 ? 0.027 8.062 12.211 1.00 90.50 167 LEU A CA 1
ATOM 1288 C C . LEU A 1 167 ? 1.099 7.073 11.742 1.00 90.50 167 LEU A C 1
ATOM 1290 O O . LEU A 1 167 ? 1.883 7.391 10.846 1.00 90.50 167 LEU A O 1
ATOM 1294 N N . ASN A 1 168 ? 1.102 5.866 12.304 1.00 90.62 168 ASN A N 1
ATOM 1295 C CA . ASN A 1 168 ? 2.056 4.823 11.939 1.00 90.62 168 ASN A CA 1
ATOM 1296 C C . ASN A 1 168 ? 1.867 4.356 10.501 1.00 90.62 168 ASN A C 1
ATOM 1298 O O . ASN A 1 168 ? 2.844 4.217 9.769 1.00 90.62 168 ASN A O 1
ATOM 1302 N N . TYR A 1 169 ? 0.618 4.183 10.066 1.00 93.44 169 TYR A N 1
ATOM 1303 C CA . TYR A 1 169 ? 0.318 3.830 8.685 1.00 93.44 169 TYR A CA 1
ATOM 1304 C C . TYR A 1 169 ? 0.860 4.879 7.705 1.00 93.44 169 TYR A C 1
ATOM 1306 O O . TYR A 1 169 ? 1.520 4.536 6.726 1.00 93.44 169 TYR A O 1
ATOM 1314 N N . ARG A 1 170 ? 0.678 6.172 7.993 1.00 93.31 170 ARG A N 1
ATOM 1315 C CA . ARG A 1 170 ? 1.220 7.262 7.165 1.00 93.31 170 ARG A CA 1
ATOM 1316 C C . ARG A 1 170 ? 2.743 7.275 7.124 1.00 93.31 170 ARG A C 1
ATOM 1318 O O . ARG A 1 170 ? 3.308 7.446 6.044 1.00 93.31 170 ARG A O 1
ATOM 1325 N N . LYS A 1 171 ? 3.412 7.078 8.265 1.00 91.25 171 LYS A N 1
ATOM 1326 C CA . LYS A 1 171 ? 4.879 6.953 8.319 1.00 91.25 171 LYS A CA 1
ATOM 1327 C C . LYS A 1 171 ? 5.359 5.775 7.473 1.00 91.25 171 LYS A C 1
ATOM 1329 O O . LYS A 1 171 ? 6.247 5.941 6.638 1.00 91.25 171 LYS A O 1
ATOM 1334 N N . TYR A 1 172 ? 4.712 4.622 7.616 1.00 92.81 172 TYR A N 1
ATOM 1335 C CA . TYR A 1 172 ? 5.004 3.434 6.825 1.00 92.81 172 TYR A CA 1
ATOM 1336 C C . TYR A 1 172 ? 4.837 3.691 5.320 1.00 92.81 172 TYR A C 1
ATOM 1338 O O . TYR A 1 172 ? 5.754 3.432 4.540 1.00 92.81 172 TYR A O 1
ATOM 1346 N N . LEU A 1 173 ? 3.722 4.295 4.897 1.00 94.12 173 LEU A N 1
ATOM 1347 C CA . LEU A 1 173 ? 3.501 4.663 3.496 1.00 94.12 173 LEU A CA 1
ATOM 1348 C C . LEU A 1 173 ? 4.545 5.656 2.966 1.00 94.12 173 LEU A C 1
ATOM 1350 O O . LEU A 1 173 ? 4.975 5.531 1.818 1.00 94.12 173 LEU A O 1
ATOM 1354 N N . ALA A 1 174 ? 4.978 6.623 3.778 1.00 91.56 174 ALA A N 1
ATOM 1355 C CA . ALA A 1 174 ? 6.025 7.568 3.398 1.00 91.56 174 ALA A CA 1
ATOM 1356 C C . ALA A 1 174 ? 7.365 6.860 3.136 1.00 91.56 174 ALA A C 1
ATOM 1358 O O . ALA A 1 174 ? 8.038 7.169 2.148 1.00 91.56 174 ALA A O 1
ATOM 1359 N N . LEU A 1 175 ? 7.716 5.867 3.958 1.00 89.00 175 LEU A N 1
ATOM 1360 C CA . LEU A 1 175 ? 8.908 5.039 3.759 1.00 89.00 175 LEU A CA 1
ATOM 1361 C C . LEU A 1 175 ? 8.816 4.208 2.476 1.00 89.00 175 LEU A C 1
ATOM 1363 O O . LEU A 1 175 ? 9.751 4.213 1.670 1.00 89.00 175 LEU A O 1
ATOM 1367 N N . LEU A 1 176 ? 7.670 3.563 2.232 1.00 92.38 176 LEU A N 1
ATOM 1368 C CA . LEU A 1 176 ? 7.431 2.828 0.988 1.00 92.38 176 LEU A CA 1
ATOM 1369 C C . LEU A 1 176 ? 7.551 3.750 -0.230 1.00 92.38 176 LEU A C 1
ATOM 1371 O O . LEU A 1 176 ? 8.243 3.422 -1.194 1.00 92.38 176 LEU A O 1
ATOM 1375 N N . ARG A 1 177 ? 6.950 4.944 -0.173 1.00 91.69 177 ARG A N 1
ATOM 1376 C CA . ARG A 1 177 ? 7.049 5.954 -1.235 1.00 91.69 177 ARG A CA 1
ATOM 1377 C C . ARG A 1 177 ? 8.497 6.370 -1.486 1.00 91.69 177 ARG A C 1
ATOM 1379 O O . ARG A 1 177 ? 8.912 6.479 -2.640 1.00 91.69 177 ARG A O 1
ATOM 1386 N N . GLN A 1 178 ? 9.282 6.588 -0.434 1.00 88.06 178 GLN A N 1
ATOM 1387 C CA . GLN A 1 178 ? 10.689 6.953 -0.566 1.00 88.06 178 GLN A CA 1
ATOM 1388 C C . GLN A 1 178 ? 11.499 5.829 -1.230 1.00 88.06 178 GLN A C 1
ATOM 1390 O O . GLN A 1 178 ? 12.287 6.098 -2.139 1.00 88.06 178 GLN A O 1
ATOM 1395 N N . ALA A 1 179 ? 11.284 4.575 -0.824 1.00 87.94 179 ALA A N 1
ATOM 1396 C CA . ALA A 1 179 ? 11.911 3.409 -1.444 1.00 87.94 179 ALA A CA 1
ATOM 1397 C C . ALA A 1 179 ? 11.505 3.251 -2.921 1.00 87.94 179 ALA A C 1
ATOM 1399 O O . ALA A 1 179 ? 12.345 2.910 -3.756 1.00 87.94 179 ALA A O 1
ATOM 1400 N N . MET A 1 180 ? 10.257 3.588 -3.271 1.00 88.56 180 MET A N 1
ATOM 1401 C CA . MET A 1 180 ? 9.786 3.603 -4.658 1.00 88.56 180 MET A CA 1
ATOM 1402 C C . MET A 1 180 ? 10.487 4.658 -5.527 1.00 88.56 180 MET A C 1
ATOM 1404 O O . MET A 1 180 ? 10.962 4.350 -6.623 1.00 88.56 180 MET A O 1
ATOM 1408 N N . CYS A 1 181 ? 10.568 5.902 -5.042 1.00 79.81 181 CYS A N 1
ATOM 1409 C CA . CYS A 1 181 ? 11.051 7.054 -5.811 1.00 79.81 181 CYS A CA 1
ATOM 1410 C C . CYS A 1 181 ? 12.579 7.167 -5.919 1.00 79.81 181 CYS A C 1
ATOM 1412 O O . CYS A 1 181 ? 13.057 7.958 -6.728 1.00 79.81 181 CYS A O 1
ATOM 1414 N N . LYS A 1 182 ? 13.369 6.388 -5.165 1.00 66.25 182 LYS A N 1
ATOM 1415 C CA . LYS A 1 182 ? 14.853 6.420 -5.187 1.00 66.25 182 LYS A CA 1
ATOM 1416 C C . LYS A 1 182 ? 15.497 6.025 -6.532 1.00 66.25 182 LYS A C 1
ATOM 1418 O O . LYS A 1 182 ? 16.716 5.880 -6.626 1.00 66.25 182 LYS A O 1
ATOM 1423 N N . GLN A 1 183 ? 14.722 5.884 -7.607 1.00 58.38 183 GLN A N 1
ATOM 1424 C CA . GLN A 1 183 ? 15.257 5.674 -8.944 1.00 58.38 183 GLN A CA 1
ATOM 1425 C C . GLN A 1 183 ? 16.042 6.913 -9.424 1.00 58.38 183 GLN A C 1
ATOM 1427 O O . GLN A 1 183 ? 15.457 7.903 -9.843 1.00 58.38 183 GLN A O 1
ATOM 1432 N N . GLN A 1 184 ? 17.375 6.775 -9.472 1.00 48.59 184 GLN A N 1
ATOM 1433 C CA . GLN A 1 184 ? 18.314 7.553 -10.306 1.00 48.59 184 GLN A CA 1
ATOM 1434 C C . GLN A 1 184 ? 18.938 8.845 -9.733 1.00 48.59 184 GLN A C 1
ATOM 1436 O O . GLN A 1 184 ? 19.269 9.755 -10.490 1.00 48.59 184 GLN A O 1
ATOM 1441 N N . ALA A 1 185 ? 19.276 8.894 -8.440 1.00 46.44 185 ALA A N 1
ATOM 1442 C CA . ALA A 1 185 ? 20.287 9.854 -7.953 1.00 46.44 185 ALA A CA 1
ATOM 1443 C C . ALA A 1 185 ? 21.748 9.426 -8.258 1.00 46.44 185 ALA A C 1
ATOM 1445 O O . ALA A 1 185 ? 22.701 10.117 -7.895 1.00 46.44 185 ALA A O 1
ATOM 1446 N N . THR A 1 186 ? 21.958 8.305 -8.957 1.00 47.94 186 THR A N 1
ATOM 1447 C CA . THR A 1 186 ? 23.296 7.784 -9.306 1.00 47.94 186 THR A CA 1
ATOM 1448 C C . THR A 1 186 ? 23.941 8.479 -10.508 1.00 47.94 186 THR A C 1
ATOM 1450 O O . THR A 1 186 ? 25.093 8.202 -10.834 1.00 47.94 186 THR A O 1
ATOM 1453 N N . ASN A 1 187 ? 23.265 9.461 -11.115 1.00 48.44 187 ASN A N 1
ATOM 1454 C CA . ASN A 1 187 ? 23.904 10.409 -12.033 1.00 48.44 187 ASN A CA 1
ATOM 1455 C C . ASN A 1 187 ? 24.618 11.555 -11.294 1.00 48.44 187 ASN A C 1
ATOM 1457 O O . ASN A 1 187 ? 24.969 12.558 -11.918 1.00 48.44 187 ASN A O 1
ATOM 1461 N N . SER A 1 188 ? 24.852 11.415 -9.983 1.00 48.97 188 SER A N 1
ATOM 1462 C CA . SER A 1 188 ? 25.697 12.311 -9.196 1.00 48.97 188 SER A CA 1
ATOM 1463 C C . SER A 1 188 ? 27.112 12.316 -9.770 1.00 48.97 188 SER A C 1
ATOM 1465 O O . SER A 1 188 ? 27.939 11.454 -9.490 1.00 48.97 188 SER A O 1
ATOM 1467 N N . SER A 1 189 ? 27.321 13.285 -10.662 1.00 49.25 189 SER A N 1
ATOM 1468 C CA . SER A 1 189 ? 28.563 13.900 -11.111 1.00 49.25 189 SER A CA 1
ATOM 1469 C C . SER A 1 189 ? 29.832 13.143 -10.725 1.00 49.25 189 SER A C 1
ATOM 1471 O O . SER A 1 189 ? 30.221 13.137 -9.559 1.00 49.25 189 SER A O 1
ATOM 1473 N N . LYS A 1 190 ? 30.556 12.615 -11.720 1.00 54.84 190 LYS A N 1
ATOM 1474 C CA . LYS A 1 190 ? 31.986 12.301 -11.582 1.00 54.84 190 LYS A CA 1
ATOM 1475 C C . LYS A 1 190 ? 32.689 13.547 -11.038 1.00 54.84 190 LYS A C 1
ATOM 1477 O O . LYS A 1 190 ? 33.028 14.449 -11.805 1.00 54.84 190 LYS A O 1
ATOM 1482 N N . THR A 1 191 ? 32.869 13.639 -9.725 1.00 56.00 191 THR A N 1
ATOM 1483 C CA . THR A 1 191 ? 33.525 14.799 -9.129 1.00 56.00 191 THR A CA 1
ATOM 1484 C C . THR A 1 191 ? 34.995 14.758 -9.534 1.00 56.00 191 THR A C 1
ATOM 1486 O O . THR A 1 191 ? 35.607 13.691 -9.623 1.00 56.00 191 THR A O 1
ATOM 1489 N N . ALA A 1 192 ? 35.608 15.917 -9.783 1.00 58.19 192 ALA A N 1
ATOM 1490 C CA . ALA A 1 192 ? 37.029 15.997 -10.140 1.00 58.19 192 ALA A CA 1
ATOM 1491 C C . ALA A 1 192 ? 37.958 15.331 -9.091 1.00 58.19 192 ALA A C 1
ATOM 1493 O O . ALA A 1 192 ? 39.093 14.969 -9.409 1.00 58.19 192 ALA A O 1
ATOM 1494 N N . LYS A 1 193 ? 37.460 15.112 -7.862 1.00 59.75 193 LYS A N 1
ATOM 1495 C CA . LYS A 1 193 ? 38.127 14.385 -6.771 1.00 59.75 193 LYS A CA 1
ATOM 1496 C C . LYS A 1 193 ? 38.257 12.874 -7.019 1.00 59.75 193 LYS A C 1
ATOM 1498 O O . LYS A 1 193 ? 39.278 12.308 -6.638 1.00 59.75 193 LYS A O 1
ATOM 1503 N N . ASP A 1 194 ? 37.329 12.227 -7.728 1.00 61.03 194 ASP A N 1
ATOM 1504 C CA . ASP A 1 194 ? 37.374 10.771 -7.968 1.00 61.03 194 ASP A CA 1
ATOM 1505 C C . ASP A 1 194 ? 38.535 10.340 -8.883 1.00 61.03 194 ASP A C 1
ATOM 1507 O O . ASP A 1 194 ? 39.049 9.223 -8.774 1.00 61.03 194 ASP A O 1
ATOM 1511 N N . LYS A 1 195 ? 39.022 11.247 -9.745 1.00 63.44 195 LYS A N 1
ATOM 1512 C CA . LYS A 1 195 ? 40.206 11.007 -10.591 1.00 63.44 195 LYS A CA 1
ATOM 1513 C C . LYS A 1 195 ? 41.514 10.953 -9.789 1.00 63.44 195 LYS A C 1
ATOM 1515 O O . LYS A 1 195 ? 42.459 10.310 -10.238 1.00 63.44 195 LYS A O 1
ATOM 1520 N N . LYS A 1 196 ? 41.565 11.584 -8.606 1.00 70.38 196 LYS A N 1
ATOM 1521 C CA . LYS A 1 196 ? 42.748 11.618 -7.721 1.00 70.38 196 LYS A CA 1
ATOM 1522 C C . LYS A 1 196 ? 42.877 10.379 -6.828 1.00 70.38 196 LYS A C 1
ATOM 1524 O O . LYS A 1 196 ? 43.914 10.174 -6.208 1.00 70.38 196 LYS A O 1
ATOM 1529 N N . LEU A 1 197 ? 41.839 9.549 -6.750 1.00 71.25 197 LEU A N 1
ATOM 1530 C CA . LEU A 1 197 ? 41.829 8.352 -5.914 1.00 71.25 197 LEU A CA 1
ATOM 1531 C C . LEU A 1 197 ? 42.744 7.265 -6.512 1.00 71.25 197 LEU A C 1
ATOM 1533 O O . LEU A 1 197 ? 42.851 7.161 -7.734 1.00 71.25 197 LEU A O 1
ATOM 1537 N N . SER A 1 198 ? 43.392 6.431 -5.694 1.00 81.19 198 SER A N 1
ATOM 1538 C CA . SER A 1 198 ? 44.214 5.318 -6.201 1.00 81.19 198 SER A CA 1
ATOM 1539 C C . SER A 1 198 ? 43.365 4.267 -6.936 1.00 81.19 198 SER A C 1
ATOM 1541 O O . SER A 1 198 ? 42.172 4.116 -6.659 1.00 81.19 198 SER A O 1
ATOM 1543 N N . GLY A 1 199 ? 43.963 3.519 -7.873 1.00 80.50 199 GLY A N 1
ATOM 1544 C CA . GLY A 1 199 ? 43.243 2.531 -8.696 1.00 80.50 199 GLY A CA 1
ATOM 1545 C C . GLY A 1 199 ? 42.465 1.488 -7.879 1.00 80.50 199 GLY A C 1
ATOM 1546 O O . GLY A 1 199 ? 41.309 1.203 -8.189 1.00 80.50 199 GLY A O 1
ATOM 1547 N N . TRP A 1 200 ? 43.051 1.000 -6.779 1.00 83.00 200 TRP A N 1
ATOM 1548 C CA . TRP A 1 200 ? 42.394 0.086 -5.834 1.00 83.00 200 TRP A CA 1
ATOM 1549 C C . TRP A 1 200 ? 41.164 0.713 -5.165 1.00 83.00 200 TRP A C 1
ATOM 1551 O O . TRP A 1 200 ? 40.083 0.124 -5.154 1.00 83.00 200 TRP A O 1
ATOM 1561 N N . ARG A 1 201 ? 41.301 1.943 -4.656 1.00 84.25 201 ARG A N 1
ATOM 1562 C CA . ARG A 1 201 ? 40.203 2.664 -4.000 1.00 84.25 201 ARG A CA 1
ATOM 1563 C C . ARG A 1 201 ? 39.065 2.968 -4.981 1.00 84.25 201 ARG A C 1
ATOM 1565 O O . ARG A 1 201 ? 37.906 2.825 -4.605 1.00 84.25 201 ARG A O 1
ATOM 1572 N N . ARG A 1 202 ? 39.370 3.295 -6.248 1.00 83.44 202 ARG A N 1
ATOM 1573 C CA . ARG A 1 202 ? 38.350 3.456 -7.306 1.00 83.44 202 ARG A CA 1
ATOM 1574 C C . ARG A 1 202 ? 37.602 2.153 -7.568 1.00 83.44 202 ARG A C 1
ATOM 1576 O O . ARG A 1 202 ? 36.383 2.174 -7.676 1.00 83.44 202 ARG A O 1
ATOM 1583 N N . LYS A 1 203 ? 38.314 1.023 -7.654 1.00 84.56 203 LYS A N 1
ATOM 1584 C CA . LYS A 1 203 ? 37.695 -0.296 -7.854 1.00 84.56 203 LYS A CA 1
ATOM 1585 C C . LYS A 1 203 ? 36.746 -0.638 -6.704 1.00 84.56 203 LYS A C 1
ATOM 1587 O O . LYS A 1 203 ? 35.605 -0.992 -6.966 1.00 84.56 203 LYS A O 1
ATOM 1592 N N . ARG A 1 204 ? 37.181 -0.457 -5.453 1.00 86.38 204 ARG A N 1
ATOM 1593 C CA . ARG A 1 204 ? 36.354 -0.712 -4.264 1.00 86.38 204 ARG A CA 1
ATOM 1594 C C . ARG A 1 204 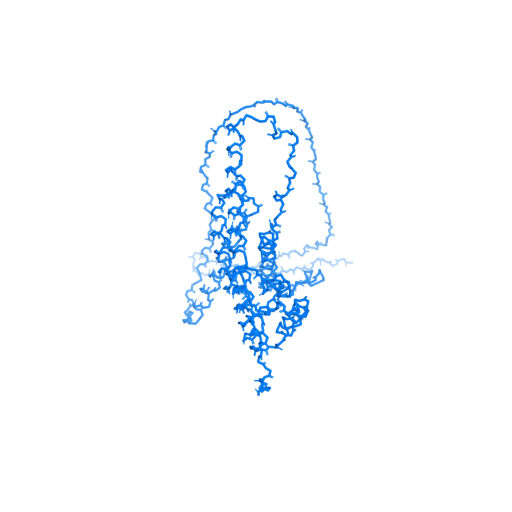? 35.125 0.202 -4.192 1.00 86.38 204 ARG A C 1
ATOM 1596 O O . ARG A 1 204 ? 34.046 -0.285 -3.886 1.00 86.38 204 ARG A O 1
ATOM 1603 N N . LYS A 1 205 ? 35.262 1.488 -4.538 1.00 84.31 205 LYS A N 1
ATOM 1604 C CA . LYS A 1 205 ? 34.130 2.428 -4.610 1.00 84.31 205 LYS A CA 1
ATOM 1605 C C . LYS A 1 205 ? 33.072 1.969 -5.620 1.00 84.31 205 LYS A C 1
ATOM 1607 O O . LYS A 1 205 ? 31.901 1.927 -5.285 1.00 84.31 205 LYS A O 1
ATOM 1612 N N . ARG A 1 206 ? 33.493 1.546 -6.819 1.00 84.44 206 ARG A N 1
ATOM 1613 C CA . ARG A 1 206 ? 32.576 1.051 -7.863 1.00 84.44 206 ARG A CA 1
ATOM 1614 C C . ARG A 1 206 ? 31.833 -0.222 -7.461 1.00 84.44 206 ARG A C 1
ATOM 1616 O O . ARG A 1 206 ? 30.712 -0.416 -7.906 1.00 84.44 206 ARG A O 1
ATOM 1623 N N . VAL A 1 207 ? 32.466 -1.093 -6.671 1.00 84.75 207 VAL A N 1
ATOM 1624 C CA . VAL A 1 207 ? 31.800 -2.282 -6.115 1.00 84.75 207 VAL A CA 1
ATOM 1625 C C . VAL A 1 207 ? 30.733 -1.850 -5.109 1.00 84.75 207 VAL A C 1
ATOM 1627 O O . VAL A 1 207 ? 29.584 -2.220 -5.285 1.00 84.75 207 VAL A O 1
ATOM 1630 N N . ALA A 1 208 ? 31.067 -0.969 -4.162 1.00 83.44 208 ALA A N 1
ATOM 1631 C CA . ALA A 1 208 ? 30.095 -0.458 -3.192 1.00 83.44 208 ALA A CA 1
ATOM 1632 C C . ALA A 1 208 ? 28.910 0.281 -3.851 1.00 83.44 208 ALA A C 1
ATOM 1634 O O . ALA A 1 208 ? 27.766 0.041 -3.489 1.00 83.44 208 ALA A O 1
ATOM 1635 N N . GLU A 1 209 ? 29.166 1.125 -4.859 1.00 84.88 209 GLU A N 1
ATOM 1636 C CA . GLU A 1 209 ? 28.118 1.810 -5.638 1.00 84.88 209 GLU A CA 1
ATOM 1637 C C . GLU A 1 209 ? 27.205 0.817 -6.377 1.00 84.88 209 GLU A C 1
ATOM 1639 O O . GLU A 1 209 ? 26.010 1.065 -6.541 1.00 84.88 209 GLU A O 1
ATOM 1644 N N . LYS A 1 210 ? 27.764 -0.309 -6.840 1.00 85.38 210 LYS A N 1
ATOM 1645 C CA . LYS A 1 210 ? 26.995 -1.371 -7.488 1.00 85.38 210 LYS A CA 1
ATOM 1646 C C . LYS A 1 210 ? 26.121 -2.111 -6.473 1.00 85.38 210 LYS A C 1
ATOM 1648 O O . LYS A 1 210 ? 24.936 -2.283 -6.740 1.00 85.38 210 LYS A O 1
ATOM 1653 N N . ASP A 1 211 ? 26.683 -2.491 -5.328 1.00 83.00 211 ASP A N 1
ATOM 1654 C CA . ASP A 1 211 ? 25.961 -3.192 -4.259 1.00 83.00 211 ASP A CA 1
ATOM 1655 C C . ASP A 1 211 ? 24.810 -2.325 -3.712 1.00 83.00 211 ASP A C 1
ATOM 1657 O O . ASP A 1 211 ? 23.694 -2.804 -3.519 1.00 83.00 211 ASP A O 1
ATOM 1661 N N . GLU A 1 212 ? 25.040 -1.018 -3.541 1.00 83.94 212 GLU A N 1
ATOM 1662 C CA . GLU A 1 212 ? 24.010 -0.059 -3.124 1.00 83.94 212 GLU A CA 1
ATOM 1663 C C . GLU A 1 212 ? 22.895 0.084 -4.172 1.00 83.94 212 GLU A C 1
ATOM 1665 O O . GLU A 1 212 ? 21.716 0.159 -3.823 1.00 83.94 212 GLU A O 1
ATOM 1670 N N . ALA A 1 213 ? 23.239 0.082 -5.463 1.00 83.56 213 ALA A N 1
ATOM 1671 C CA . ALA A 1 213 ? 22.257 0.142 -6.541 1.00 83.56 213 ALA A CA 1
ATOM 1672 C C . ALA A 1 213 ? 21.413 -1.142 -6.647 1.00 83.56 213 ALA A C 1
ATOM 1674 O O . ALA A 1 213 ? 20.209 -1.056 -6.900 1.00 83.56 213 ALA A O 1
ATOM 1675 N N . GLU A 1 214 ? 22.021 -2.316 -6.450 1.00 85.56 214 GLU A N 1
ATOM 1676 C CA . GLU A 1 214 ? 21.312 -3.601 -6.404 1.00 85.56 214 GLU A CA 1
ATOM 1677 C C . GLU A 1 214 ? 20.361 -3.662 -5.203 1.00 85.56 214 GLU A C 1
ATOM 1679 O O . GLU A 1 214 ? 19.187 -4.007 -5.361 1.00 85.56 214 GLU A O 1
ATOM 1684 N N . LEU A 1 215 ? 20.816 -3.223 -4.029 1.00 83.38 215 LEU A N 1
ATOM 1685 C CA . LEU A 1 215 ? 19.973 -3.107 -2.844 1.00 83.38 215 LEU A CA 1
ATOM 1686 C C . LEU A 1 215 ? 18.813 -2.127 -3.071 1.00 83.38 215 LEU A C 1
ATOM 1688 O O . LEU A 1 215 ? 17.658 -2.465 -2.840 1.00 83.38 215 LEU A O 1
ATOM 1692 N N . ALA A 1 216 ? 19.078 -0.931 -3.599 1.00 84.31 216 ALA A N 1
ATOM 1693 C CA . ALA A 1 216 ? 18.027 0.041 -3.893 1.00 84.31 216 ALA A CA 1
ATOM 1694 C C . ALA A 1 216 ? 16.992 -0.497 -4.900 1.00 84.31 216 ALA A C 1
ATOM 1696 O O . ALA A 1 216 ? 15.813 -0.144 -4.828 1.00 84.31 216 ALA A O 1
ATOM 1697 N N . TYR A 1 217 ? 17.412 -1.354 -5.836 1.00 87.44 217 TYR A N 1
ATOM 1698 C CA . TYR A 1 217 ? 16.505 -2.053 -6.742 1.00 87.44 217 TYR A CA 1
ATOM 1699 C C . TYR A 1 217 ? 15.625 -3.069 -5.998 1.00 87.44 217 TYR A C 1
ATOM 1701 O O . TYR A 1 217 ? 14.411 -3.062 -6.213 1.00 87.44 217 TYR A O 1
ATOM 1709 N N . SER A 1 218 ? 16.211 -3.883 -5.109 1.00 88.44 218 SER A N 1
ATOM 1710 C CA . SER A 1 218 ? 15.475 -4.822 -4.244 1.00 88.44 218 SER A CA 1
ATOM 1711 C C . SER A 1 218 ? 14.422 -4.095 -3.410 1.00 88.44 218 SER A C 1
ATOM 1713 O O . SER A 1 218 ? 13.227 -4.368 -3.547 1.00 88.44 218 SER A O 1
ATOM 1715 N N . ASN A 1 219 ? 14.839 -3.080 -2.650 1.00 87.38 219 ASN A N 1
ATOM 1716 C CA . ASN A 1 219 ? 13.966 -2.324 -1.755 1.00 87.38 219 ASN A CA 1
ATOM 1717 C C . ASN A 1 219 ? 12.810 -1.667 -2.523 1.00 87.38 219 ASN A C 1
ATOM 1719 O O . ASN A 1 219 ? 11.682 -1.598 -2.033 1.00 87.38 219 ASN A O 1
ATOM 1723 N N . ARG A 1 220 ? 13.059 -1.206 -3.758 1.00 90.38 220 ARG A N 1
ATOM 1724 C CA . ARG A 1 220 ? 12.007 -0.660 -4.625 1.00 90.38 220 ARG A CA 1
ATOM 1725 C C . ARG A 1 220 ? 10.956 -1.713 -4.972 1.00 90.38 220 ARG A C 1
ATOM 1727 O O . ARG A 1 220 ? 9.763 -1.423 -4.908 1.00 90.38 220 ARG A O 1
ATOM 1734 N N . ASN A 1 221 ? 11.383 -2.912 -5.360 1.00 92.25 221 ASN A N 1
ATOM 1735 C CA . ASN A 1 221 ? 10.469 -3.997 -5.717 1.00 92.25 221 ASN A CA 1
ATOM 1736 C C . ASN A 1 221 ? 9.655 -4.461 -4.500 1.00 92.25 221 ASN A C 1
ATOM 1738 O O . ASN A 1 221 ? 8.442 -4.639 -4.617 1.00 92.25 221 ASN A O 1
ATOM 1742 N N . VAL A 1 222 ? 10.297 -4.582 -3.333 1.00 93.50 222 VAL A N 1
ATOM 1743 C CA . VAL A 1 222 ? 9.622 -4.883 -2.060 1.00 93.50 222 VAL A CA 1
ATOM 1744 C C . VAL A 1 222 ? 8.579 -3.812 -1.744 1.00 93.50 222 VAL A C 1
ATOM 1746 O O . VAL A 1 222 ? 7.425 -4.142 -1.480 1.00 93.50 222 VAL A O 1
ATOM 1749 N N . ALA A 1 223 ? 8.93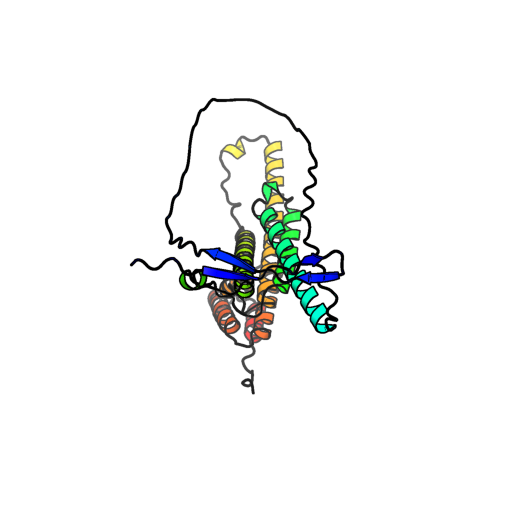1 -2.531 -1.868 1.00 93.75 223 ALA A N 1
ATOM 1750 C CA . ALA A 1 223 ? 8.003 -1.444 -1.582 1.00 93.75 223 ALA A CA 1
ATOM 1751 C C . ALA A 1 223 ? 6.778 -1.436 -2.510 1.00 93.75 223 ALA A C 1
ATOM 1753 O O . ALA A 1 223 ? 5.647 -1.318 -2.036 1.00 93.75 223 ALA A O 1
ATOM 1754 N N . ILE A 1 224 ? 6.978 -1.622 -3.821 1.00 95.88 224 ILE A N 1
ATOM 1755 C CA . ILE A 1 224 ? 5.879 -1.728 -4.796 1.00 95.88 224 ILE A CA 1
ATOM 1756 C C . ILE A 1 224 ? 4.972 -2.913 -4.458 1.00 95.88 224 ILE A C 1
ATOM 1758 O O . ILE A 1 224 ? 3.747 -2.786 -4.533 1.00 95.88 224 ILE A O 1
ATOM 1762 N N . ARG A 1 225 ? 5.551 -4.055 -4.069 1.00 96.94 225 ARG A N 1
ATOM 1763 C CA . ARG A 1 225 ? 4.796 -5.246 -3.671 1.00 96.94 225 ARG A CA 1
ATOM 1764 C C . ARG A 1 225 ? 3.931 -4.975 -2.441 1.00 96.94 225 ARG A C 1
ATOM 1766 O O . ARG A 1 225 ? 2.739 -5.266 -2.494 1.00 96.94 225 ARG A O 1
ATOM 1773 N N . CYS A 1 226 ? 4.486 -4.371 -1.391 1.00 97.12 226 CYS A N 1
ATOM 1774 C CA . CYS A 1 226 ? 3.732 -4.026 -0.182 1.00 97.12 226 CYS A CA 1
ATOM 1775 C C . CYS A 1 226 ? 2.596 -3.035 -0.479 1.00 97.12 226 CYS A C 1
ATOM 1777 O O . CYS A 1 226 ? 1.465 -3.246 -0.051 1.00 97.12 226 CYS A O 1
ATOM 1779 N N . LEU A 1 227 ? 2.850 -1.989 -1.274 1.00 97.06 227 LEU A N 1
ATOM 1780 C CA . LEU A 1 227 ? 1.807 -1.030 -1.671 1.00 97.06 227 LEU A CA 1
ATOM 1781 C C . LEU A 1 227 ? 0.699 -1.694 -2.495 1.00 97.06 227 LEU A C 1
ATOM 1783 O O . LEU A 1 227 ? -0.478 -1.410 -2.285 1.00 97.06 227 LEU A O 1
ATOM 1787 N N . SER A 1 228 ? 1.073 -2.592 -3.410 1.00 97.62 228 SER A N 1
ATOM 1788 C CA . SER A 1 228 ? 0.130 -3.361 -4.229 1.00 97.62 228 SER A CA 1
ATOM 1789 C C . SER A 1 228 ? -0.759 -4.249 -3.355 1.00 97.62 228 SER A C 1
ATOM 1791 O O . SER A 1 228 ? -1.971 -4.283 -3.546 1.00 97.62 228 SER A O 1
ATOM 1793 N N . GLN A 1 229 ? -0.179 -4.918 -2.354 1.00 97.06 229 GLN A N 1
ATOM 1794 C CA . GLN A 1 229 ? -0.924 -5.737 -1.398 1.00 97.06 229 GLN A CA 1
ATOM 1795 C C . GLN A 1 229 ? -1.853 -4.897 -0.516 1.00 97.06 229 GLN A C 1
ATOM 1797 O O . GLN A 1 229 ? -3.012 -5.267 -0.350 1.00 97.06 229 GLN A O 1
ATOM 1802 N N . LEU A 1 230 ? -1.393 -3.761 0.012 1.00 96.88 230 LEU A N 1
ATOM 1803 C CA . LEU A 1 230 ? -2.238 -2.866 0.808 1.00 96.88 230 LEU A CA 1
ATOM 1804 C C . LEU A 1 230 ? -3.446 -2.368 0.012 1.00 96.88 230 LEU A C 1
ATOM 1806 O O . LEU A 1 230 ? -4.568 -2.438 0.507 1.00 96.88 230 LEU A O 1
ATOM 1810 N N . LEU A 1 231 ? -3.232 -1.922 -1.230 1.00 96.81 231 LEU A N 1
ATOM 1811 C CA . LEU A 1 231 ? -4.314 -1.449 -2.092 1.00 96.81 231 LEU A CA 1
ATOM 1812 C C . LEU A 1 231 ? -5.313 -2.565 -2.430 1.00 96.81 231 LEU A C 1
ATOM 1814 O O . LEU A 1 231 ? -6.514 -2.317 -2.471 1.00 96.81 231 LEU A O 1
ATOM 1818 N N . ALA A 1 232 ? -4.815 -3.781 -2.660 1.00 95.75 232 ALA A N 1
ATOM 1819 C CA . ALA A 1 232 ? -5.640 -4.940 -2.980 1.00 95.75 232 ALA A CA 1
ATOM 1820 C C . ALA A 1 232 ? -6.522 -5.393 -1.803 1.00 95.75 232 ALA A C 1
ATOM 1822 O O . ALA A 1 232 ? -7.647 -5.813 -2.034 1.00 95.75 232 ALA A O 1
ATOM 1823 N N . ASN A 1 233 ? -6.021 -5.319 -0.563 1.00 94.75 233 ASN A N 1
ATOM 1824 C CA . ASN A 1 233 ? -6.757 -5.771 0.627 1.00 94.75 233 ASN A CA 1
ATOM 1825 C C . ASN A 1 233 ? -7.669 -4.678 1.208 1.00 94.75 233 ASN A C 1
ATOM 1827 O O . ASN A 1 233 ? -8.747 -4.982 1.706 1.00 94.75 233 ASN A O 1
ATOM 1831 N N . HIS A 1 234 ? -7.253 -3.409 1.136 1.00 93.88 234 HIS A N 1
ATOM 1832 C CA . HIS A 1 234 ? -7.944 -2.283 1.778 1.00 93.88 234 HIS A CA 1
ATOM 1833 C C . HIS A 1 234 ? -8.150 -1.102 0.814 1.00 93.88 234 HIS A C 1
ATOM 1835 O O . HIS A 1 234 ? -7.670 0.005 1.073 1.00 93.88 234 HIS A O 1
ATOM 1841 N N . PRO A 1 235 ? -8.886 -1.283 -0.301 1.00 93.38 235 PRO A N 1
ATOM 1842 C CA . PRO A 1 235 ? -9.030 -0.253 -1.337 1.00 93.38 235 PRO A CA 1
ATOM 1843 C C . PRO A 1 235 ? -9.777 1.000 -0.863 1.00 93.38 235 PRO A C 1
ATOM 1845 O O . PRO A 1 235 ? -9.618 2.071 -1.446 1.00 93.38 235 PRO A O 1
ATOM 1848 N N . ASN A 1 236 ? -10.580 0.875 0.196 1.00 91.31 236 ASN A N 1
ATOM 1849 C CA . ASN A 1 236 ? -11.439 1.939 0.715 1.00 91.31 236 ASN A CA 1
ATOM 1850 C 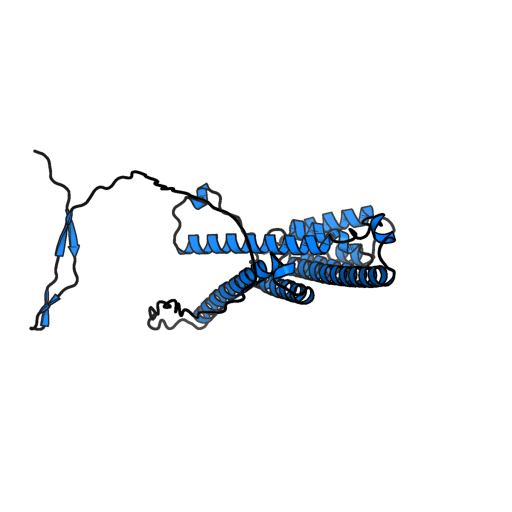C . ASN A 1 236 ? -10.914 2.592 1.998 1.00 91.31 236 ASN A C 1
ATOM 1852 O O . ASN A 1 236 ? -11.523 3.551 2.474 1.00 91.31 236 ASN A O 1
ATOM 1856 N N . PHE A 1 237 ? -9.781 2.130 2.531 1.00 94.81 237 PHE A N 1
ATOM 1857 C CA . PHE A 1 237 ? -9.159 2.736 3.704 1.00 94.81 237 PHE A CA 1
ATOM 1858 C C . PHE A 1 237 ? -8.544 4.115 3.378 1.00 94.81 237 PHE A C 1
ATOM 1860 O O . PHE A 1 237 ? -8.476 4.551 2.218 1.00 94.81 237 PHE A O 1
ATOM 1867 N N . ASN A 1 238 ? -8.131 4.846 4.417 1.00 94.25 238 ASN A N 1
ATOM 1868 C CA . ASN A 1 238 ? -7.428 6.123 4.295 1.00 94.25 238 ASN A CA 1
ATOM 1869 C C . ASN A 1 238 ? -6.204 6.024 3.360 1.00 94.25 238 ASN A C 1
ATOM 1871 O O . ASN A 1 238 ? -5.583 4.976 3.243 1.00 94.25 238 ASN A O 1
ATOM 1875 N N . GLU A 1 239 ? -5.847 7.133 2.702 1.00 93.88 239 GLU A N 1
ATOM 1876 C CA . GLU A 1 239 ? -4.713 7.244 1.757 1.00 93.88 239 GLU A CA 1
ATOM 1877 C C . GLU A 1 239 ? -4.789 6.348 0.495 1.00 93.88 239 GLU A C 1
ATOM 1879 O O . GLU A 1 239 ? -3.887 6.375 -0.342 1.00 93.88 239 GLU A O 1
ATOM 1884 N N . SER A 1 240 ? -5.890 5.621 0.267 1.00 93.88 240 SER A N 1
ATOM 1885 C CA . SER A 1 240 ? -6.117 4.816 -0.952 1.00 93.88 240 SER A CA 1
ATOM 1886 C C . SER A 1 240 ? -5.930 5.598 -2.258 1.00 93.88 240 SER A C 1
ATOM 1888 O O . SER A 1 240 ? -5.388 5.076 -3.232 1.00 93.88 240 SER A O 1
ATOM 1890 N N . SER A 1 241 ? -6.314 6.878 -2.292 1.00 95.12 241 SER A N 1
ATOM 1891 C CA . SER A 1 241 ? -6.094 7.745 -3.455 1.00 95.12 241 SER A CA 1
ATOM 1892 C C . SER A 1 241 ? -4.617 7.961 -3.777 1.00 95.12 241 SER A C 1
ATOM 1894 O O . SER A 1 241 ? -4.260 8.019 -4.954 1.00 95.12 241 SER A O 1
ATOM 1896 N N . GLU A 1 242 ? -3.772 8.065 -2.751 1.00 95.31 242 GLU A N 1
ATOM 1897 C CA . GLU A 1 242 ? -2.325 8.193 -2.910 1.00 95.31 242 GLU A CA 1
ATOM 1898 C C . GLU A 1 242 ? -1.721 6.876 -3.403 1.00 95.31 242 GLU A C 1
ATOM 1900 O O . GLU A 1 242 ? -0.946 6.887 -4.357 1.00 95.31 242 GLU A O 1
ATOM 1905 N N . LEU A 1 243 ? -2.144 5.734 -2.845 1.00 96.69 243 LEU A N 1
ATOM 1906 C CA . LEU A 1 243 ? -1.706 4.413 -3.311 1.00 96.69 243 LEU A CA 1
ATOM 1907 C C . LEU A 1 243 ? -2.009 4.203 -4.797 1.00 96.69 243 LEU A C 1
ATOM 1909 O O . LEU A 1 243 ? -1.124 3.818 -5.565 1.00 96.69 243 LEU A O 1
ATOM 1913 N N . ILE A 1 244 ? -3.241 4.513 -5.218 1.00 97.44 244 ILE A N 1
ATOM 1914 C CA . ILE A 1 244 ? -3.645 4.473 -6.628 1.00 97.44 244 ILE A CA 1
ATOM 1915 C C . ILE A 1 244 ? -2.733 5.383 -7.451 1.00 97.44 244 ILE A C 1
ATOM 1917 O O . ILE A 1 244 ? -2.214 4.956 -8.482 1.00 97.44 244 ILE A O 1
ATOM 1921 N N . ALA A 1 245 ? -2.506 6.623 -7.010 1.00 96.25 245 ALA A N 1
ATOM 1922 C CA . ALA A 1 245 ? -1.673 7.577 -7.735 1.00 96.25 245 ALA A CA 1
ATOM 1923 C C . ALA A 1 245 ? -0.223 7.091 -7.892 1.00 96.25 245 ALA A C 1
ATOM 1925 O O . ALA A 1 245 ? 0.348 7.241 -8.972 1.00 96.25 245 ALA A O 1
ATOM 1926 N N . TRP A 1 246 ? 0.367 6.485 -6.859 1.00 95.81 246 TRP A N 1
ATOM 1927 C CA . TRP A 1 246 ? 1.755 6.018 -6.903 1.00 95.81 246 TRP A CA 1
ATOM 1928 C C . TRP A 1 246 ? 1.927 4.725 -7.706 1.00 95.81 246 TRP A C 1
ATOM 1930 O O . TRP A 1 246 ? 2.953 4.558 -8.362 1.00 95.81 246 TRP A O 1
ATOM 1940 N N . LEU A 1 247 ? 0.940 3.824 -7.692 1.00 96.94 247 LEU A N 1
ATOM 1941 C CA . LEU A 1 247 ? 0.980 2.566 -8.447 1.00 96.94 247 LEU A CA 1
ATOM 1942 C C . LEU A 1 247 ? 0.526 2.718 -9.905 1.00 96.94 247 LEU A C 1
ATOM 1944 O O . LEU A 1 247 ? 0.891 1.903 -10.747 1.00 96.94 247 LEU A O 1
ATOM 1948 N N . THR A 1 248 ? -0.223 3.769 -10.240 1.00 96.81 248 THR A N 1
ATOM 1949 C CA . THR A 1 248 ? -0.712 4.011 -11.608 1.00 96.81 248 THR A CA 1
ATOM 1950 C C . THR A 1 248 ? 0.420 4.044 -12.658 1.00 96.81 248 THR A C 1
ATOM 1952 O O . THR A 1 248 ? 0.297 3.358 -13.674 1.00 96.81 248 THR A O 1
ATOM 1955 N N . PRO A 1 249 ? 1.556 4.747 -12.453 1.00 94.50 249 PRO A N 1
ATOM 1956 C CA . PRO A 1 249 ? 2.692 4.689 -13.379 1.00 94.50 249 PRO A CA 1
ATOM 1957 C C . PRO A 1 249 ? 3.313 3.292 -13.514 1.00 94.50 249 PRO A C 1
ATOM 1959 O O . PRO A 1 249 ? 3.860 2.962 -14.567 1.00 94.50 249 PRO A O 1
ATOM 1962 N N . CYS A 1 250 ? 3.222 2.459 -12.471 1.00 95.12 250 CYS A N 1
ATOM 1963 C CA . CYS A 1 250 ? 3.779 1.108 -12.467 1.00 95.12 250 CYS A CA 1
ATOM 1964 C C . CYS A 1 250 ? 3.058 0.172 -13.445 1.00 95.12 250 CYS A C 1
ATOM 1966 O O . CYS A 1 250 ? 3.691 -0.756 -13.943 1.00 95.12 250 CYS A O 1
ATOM 1968 N N . LEU A 1 251 ? 1.793 0.448 -13.791 1.00 95.50 251 LEU A N 1
ATOM 1969 C CA . LEU A 1 251 ? 1.034 -0.320 -14.789 1.00 95.50 251 LEU A CA 1
ATOM 1970 C C . LEU A 1 251 ? 1.754 -0.364 -16.147 1.00 95.50 251 LEU A C 1
ATOM 1972 O O . LEU A 1 251 ? 1.764 -1.394 -16.813 1.00 95.50 251 LEU A O 1
ATOM 1976 N N . GLN A 1 252 ? 2.435 0.725 -16.509 1.00 93.94 252 GLN A N 1
ATOM 1977 C CA . GLN A 1 252 ? 3.185 0.870 -17.760 1.00 93.94 252 GLN A CA 1
ATOM 1978 C C . GLN A 1 252 ? 4.709 0.716 -17.552 1.00 93.94 252 GLN A C 1
ATOM 1980 O O . GLN A 1 252 ? 5.523 1.172 -18.359 1.00 93.94 252 GLN A O 1
ATOM 1985 N N . SER A 1 253 ? 5.126 0.103 -16.438 1.00 93.31 253 SER A N 1
ATOM 1986 C CA . SER A 1 253 ? 6.540 -0.129 -16.137 1.00 93.31 253 SER A CA 1
ATOM 1987 C C . SER A 1 253 ? 7.173 -1.103 -17.127 1.00 93.31 253 SER A C 1
ATOM 1989 O O . SER A 1 253 ? 6.575 -2.106 -17.499 1.00 93.31 253 SER A O 1
ATOM 1991 N N . ARG A 1 254 ? 8.438 -0.861 -17.490 1.00 91.50 254 ARG A N 1
ATOM 1992 C CA . ARG A 1 254 ? 9.234 -1.785 -18.323 1.00 91.50 254 ARG A CA 1
ATOM 1993 C C . ARG A 1 254 ? 9.567 -3.099 -17.614 1.00 91.50 254 ARG A C 1
ATOM 1995 O O . ARG A 1 254 ? 9.927 -4.065 -18.276 1.00 91.50 254 ARG A O 1
ATOM 2002 N N . SER A 1 255 ? 9.522 -3.115 -16.282 1.00 92.62 255 SER A N 1
ATOM 2003 C CA . SER A 1 255 ? 9.704 -4.346 -15.514 1.00 92.62 255 SER A CA 1
ATOM 2004 C C . SER A 1 255 ? 8.378 -5.098 -15.462 1.00 92.62 255 SER A C 1
ATOM 2006 O O . SER A 1 255 ? 7.414 -4.595 -14.881 1.00 92.62 255 SER A O 1
ATOM 2008 N N . ALA A 1 256 ? 8.356 -6.301 -16.038 1.00 93.50 256 ALA A N 1
ATOM 2009 C CA . ALA A 1 256 ? 7.192 -7.182 -16.018 1.00 93.50 256 ALA A CA 1
ATOM 2010 C C . ALA A 1 256 ? 6.763 -7.526 -14.582 1.00 93.50 256 ALA A C 1
ATOM 2012 O O . ALA A 1 256 ? 5.574 -7.537 -14.285 1.00 93.50 256 ALA A O 1
ATOM 2013 N N . GLU A 1 257 ? 7.716 -7.706 -13.661 1.00 93.38 257 GLU A N 1
ATOM 2014 C CA . GLU A 1 257 ? 7.422 -7.935 -12.241 1.00 93.38 257 GLU A CA 1
ATOM 2015 C C . GLU A 1 257 ? 6.632 -6.764 -11.639 1.00 93.38 257 GLU A C 1
ATOM 2017 O O . GLU A 1 257 ? 5.565 -6.960 -11.066 1.00 93.38 257 GLU A O 1
ATOM 2022 N N . ILE A 1 258 ? 7.104 -5.528 -11.836 1.00 94.75 258 ILE A N 1
ATOM 2023 C CA . ILE A 1 258 ? 6.450 -4.321 -11.305 1.00 94.75 258 ILE A CA 1
ATOM 2024 C C . ILE A 1 258 ? 5.069 -4.113 -11.938 1.00 94.75 258 ILE A C 1
ATOM 2026 O O . ILE A 1 258 ? 4.105 -3.823 -11.228 1.00 94.75 258 ILE A O 1
ATOM 2030 N N . SER A 1 259 ? 4.977 -4.249 -13.263 1.00 95.62 259 SER A N 1
ATOM 2031 C CA . SER A 1 259 ? 3.715 -4.078 -13.986 1.00 95.62 259 SER A CA 1
ATOM 2032 C C . SER A 1 259 ? 2.696 -5.141 -13.573 1.00 95.62 259 SER A C 1
ATOM 2034 O O . SER A 1 259 ? 1.559 -4.793 -13.261 1.00 95.62 259 SER A O 1
ATOM 2036 N N . SER A 1 260 ? 3.108 -6.407 -13.441 1.00 96.19 260 SER A N 1
ATOM 2037 C CA . SER A 1 260 ? 2.226 -7.499 -13.010 1.00 96.19 260 SER A CA 1
ATOM 2038 C C . SER A 1 260 ? 1.680 -7.301 -11.592 1.00 96.19 260 SER A C 1
ATOM 2040 O O . SER A 1 260 ? 0.481 -7.487 -11.376 1.00 96.19 260 SER A O 1
ATOM 2042 N N . LEU A 1 261 ? 2.514 -6.845 -10.645 1.00 96.88 261 LEU A N 1
ATOM 2043 C CA . LEU A 1 261 ? 2.093 -6.525 -9.277 1.00 96.88 261 LEU A CA 1
ATOM 2044 C C . LEU A 1 261 ? 1.030 -5.423 -9.271 1.00 96.88 261 LEU A C 1
ATOM 2046 O O . LEU A 1 261 ? -0.053 -5.625 -8.719 1.00 96.88 261 LEU A O 1
ATOM 2050 N N . ALA A 1 262 ? 1.295 -4.303 -9.949 1.00 97.25 262 ALA A N 1
ATOM 2051 C CA . ALA A 1 262 ? 0.352 -3.191 -10.030 1.00 97.25 262 ALA A CA 1
ATOM 2052 C C . ALA A 1 262 ? -0.956 -3.599 -10.731 1.00 97.25 262 ALA A C 1
ATOM 2054 O O . ALA A 1 262 ? -2.041 -3.308 -10.231 1.00 97.25 262 ALA A O 1
ATOM 2055 N N . CYS A 1 263 ? -0.876 -4.333 -11.845 1.00 97.31 263 CYS A N 1
ATOM 2056 C CA . CYS A 1 263 ? -2.057 -4.807 -12.566 1.00 97.31 263 CYS A CA 1
ATOM 2057 C C . CYS A 1 263 ? -2.896 -5.769 -11.715 1.00 97.31 263 CYS A C 1
ATOM 2059 O O . CYS A 1 263 ? -4.121 -5.667 -11.703 1.00 97.31 263 CYS A O 1
ATOM 2061 N N . SER A 1 264 ? -2.256 -6.679 -10.970 1.00 97.19 264 SER A N 1
ATOM 2062 C CA . SER A 1 264 ? -2.959 -7.583 -10.051 1.00 97.19 264 SER A CA 1
ATOM 2063 C C . SER A 1 264 ? -3.692 -6.820 -8.944 1.00 97.19 264 SER A C 1
ATOM 2065 O O . SER A 1 264 ? -4.854 -7.115 -8.674 1.00 97.19 264 SER A O 1
ATOM 2067 N N . ALA A 1 265 ? -3.065 -5.785 -8.378 1.00 97.81 265 ALA A N 1
ATOM 2068 C CA . ALA A 1 265 ? -3.670 -4.968 -7.334 1.00 97.81 265 ALA A CA 1
ATOM 2069 C C . ALA A 1 265 ? -4.871 -4.168 -7.841 1.00 97.81 265 ALA A C 1
ATOM 2071 O O . ALA A 1 265 ? -5.890 -4.113 -7.163 1.00 97.81 265 ALA A O 1
ATOM 2072 N N . PHE A 1 266 ? -4.786 -3.587 -9.043 1.00 97.81 266 PHE A N 1
ATOM 2073 C CA . PHE A 1 266 ? -5.910 -2.860 -9.640 1.00 97.81 266 PHE A CA 1
ATOM 2074 C C . PHE A 1 266 ? -7.079 -3.792 -9.970 1.00 97.81 266 PHE A C 1
ATOM 2076 O O . PHE A 1 266 ? -8.224 -3.449 -9.691 1.00 97.81 266 PHE A O 1
ATOM 2083 N N . ARG A 1 267 ? -6.799 -4.991 -10.501 1.00 96.38 267 ARG A N 1
ATOM 2084 C CA . ARG A 1 267 ? -7.833 -6.014 -10.722 1.00 96.38 267 ARG A CA 1
ATOM 2085 C C . ARG A 1 267 ? -8.523 -6.405 -9.418 1.00 96.38 267 ARG A C 1
ATOM 2087 O O . ARG A 1 267 ? -9.748 -6.447 -9.383 1.00 96.38 267 ARG A O 1
ATOM 2094 N N . GLN A 1 268 ? -7.756 -6.644 -8.352 1.00 95.69 268 GLN A N 1
ATOM 2095 C CA . GLN A 1 268 ? -8.330 -6.980 -7.048 1.00 95.69 268 GLN A CA 1
ATOM 2096 C C . GLN A 1 268 ? -9.133 -5.815 -6.463 1.00 95.69 268 GLN A C 1
ATOM 2098 O O . GLN A 1 268 ? -10.233 -6.026 -5.963 1.00 95.69 268 GLN A O 1
ATOM 2103 N N . LEU A 1 269 ? -8.645 -4.579 -6.600 1.00 95.44 269 LEU A N 1
ATOM 2104 C CA . LEU A 1 269 ? -9.362 -3.379 -6.171 1.00 95.44 269 LEU A CA 1
ATOM 2105 C C . LEU A 1 269 ? -10.757 -3.292 -6.797 1.00 95.44 269 LEU A C 1
ATOM 2107 O O . LEU A 1 269 ? -11.704 -2.979 -6.085 1.00 95.44 269 LEU A O 1
ATOM 2111 N N . PHE A 1 270 ? -10.909 -3.603 -8.089 1.00 94.75 270 PHE A N 1
ATOM 2112 C CA . PHE A 1 270 ? -12.221 -3.585 -8.752 1.00 94.75 270 PHE A CA 1
ATOM 2113 C C . PHE A 1 270 ? -13.176 -4.681 -8.263 1.00 94.75 270 PHE A C 1
ATOM 2115 O O . PHE A 1 270 ? -14.385 -4.563 -8.448 1.00 94.75 270 PHE A O 1
ATOM 2122 N N . VAL A 1 271 ? -12.652 -5.754 -7.667 1.00 92.31 271 VAL A N 1
ATOM 2123 C CA . VAL A 1 271 ? -13.461 -6.824 -7.067 1.00 92.31 271 VAL A CA 1
ATOM 2124 C C . VAL A 1 271 ? -13.886 -6.451 -5.648 1.00 92.31 271 VAL A C 1
ATOM 2126 O O . VAL A 1 271 ? -15.043 -6.658 -5.284 1.00 92.31 271 VAL A O 1
ATOM 2129 N N . GLU A 1 272 ? -12.966 -5.902 -4.858 1.00 91.19 272 GLU A N 1
ATOM 2130 C CA . GLU A 1 272 ? -13.196 -5.582 -3.446 1.00 91.19 272 GLU A CA 1
ATOM 2131 C C . GLU A 1 272 ? -13.990 -4.283 -3.244 1.00 91.19 272 GLU A C 1
ATOM 2133 O O . GLU A 1 272 ? -14.774 -4.158 -2.299 1.00 91.19 272 GLU A O 1
ATOM 2138 N N . ASP A 1 273 ? -13.831 -3.297 -4.130 1.00 91.69 273 ASP A N 1
ATOM 2139 C CA . ASP A 1 273 ? -14.514 -2.012 -4.011 1.00 91.69 273 ASP A CA 1
ATOM 2140 C C . ASP A 1 273 ? -15.968 -2.069 -4.499 1.00 91.69 273 ASP A C 1
ATOM 2142 O O . ASP A 1 273 ? -16.314 -1.652 -5.605 1.00 91.69 273 ASP A O 1
ATOM 2146 N N . ARG A 1 274 ? -16.848 -2.526 -3.607 1.00 86.81 274 ARG A N 1
ATOM 2147 C CA . ARG A 1 274 ? -18.297 -2.594 -3.850 1.00 86.81 274 ARG A CA 1
ATOM 2148 C C . ARG A 1 274 ? -18.967 -1.229 -4.014 1.00 86.81 274 ARG A C 1
ATOM 2150 O O . ARG A 1 274 ? -20.008 -1.148 -4.655 1.00 86.81 274 ARG A O 1
ATOM 2157 N N . ALA A 1 275 ? -18.414 -0.176 -3.408 1.00 86.50 275 ALA A N 1
ATOM 2158 C CA . ALA A 1 275 ? -18.974 1.174 -3.494 1.00 86.50 275 ALA A CA 1
ATOM 2159 C C . ALA A 1 275 ? -18.612 1.864 -4.821 1.00 86.50 275 ALA A C 1
ATOM 2161 O O . ALA A 1 275 ? -19.310 2.776 -5.260 1.00 86.50 275 ALA A O 1
ATOM 2162 N N . GLY A 1 276 ? -17.516 1.442 -5.456 1.00 89.62 276 GLY A N 1
ATOM 2163 C CA . GLY A 1 276 ? -17.054 1.948 -6.746 1.00 89.62 276 GLY A CA 1
ATOM 2164 C C . GLY A 1 276 ? -16.283 3.273 -6.678 1.00 89.62 276 GLY A C 1
ATOM 2165 O O . GLY A 1 276 ? -15.828 3.764 -7.714 1.00 89.62 276 GLY A O 1
ATOM 2166 N N . GLU A 1 277 ? -16.101 3.876 -5.497 1.00 90.44 277 GLU A N 1
ATOM 2167 C CA . GLU A 1 277 ? -15.366 5.141 -5.344 1.00 90.44 277 GLU A CA 1
ATOM 2168 C C . GLU A 1 277 ? -13.874 4.998 -5.680 1.00 90.44 277 GLU A C 1
ATOM 2170 O O . GLU A 1 277 ? -13.289 5.856 -6.360 1.00 90.44 277 GLU A O 1
ATOM 2175 N N . ALA A 1 278 ? -13.236 3.940 -5.175 1.00 92.88 278 ALA A N 1
ATOM 2176 C CA . ALA A 1 278 ? -11.830 3.654 -5.429 1.00 92.88 278 ALA A CA 1
ATOM 2177 C C . ALA A 1 278 ? -11.645 3.195 -6.880 1.00 92.88 278 ALA A C 1
ATOM 2179 O O . ALA A 1 278 ? -10.745 3.685 -7.568 1.00 92.88 278 ALA A O 1
ATOM 2180 N N . SER A 1 279 ? -12.561 2.361 -7.375 1.00 94.88 279 SER A N 1
ATOM 2181 C CA . SER A 1 279 ? -12.619 1.871 -8.752 1.00 94.88 279 SER A CA 1
ATOM 2182 C C . SER A 1 279 ? -12.702 3.018 -9.749 1.00 94.88 279 SER A C 1
ATOM 2184 O O . SER A 1 279 ? -11.876 3.110 -10.656 1.00 94.88 279 SER A O 1
ATOM 2186 N N . LEU A 1 280 ? -13.617 3.970 -9.547 1.00 94.25 280 LEU A N 1
ATOM 2187 C CA . LEU A 1 280 ? -13.754 5.141 -10.414 1.00 94.25 280 LEU A CA 1
ATOM 2188 C C . LEU A 1 280 ? -12.462 5.967 -10.472 1.00 94.25 280 LEU A C 1
ATOM 2190 O O . LEU A 1 280 ? -12.068 6.454 -11.537 1.00 94.25 280 LEU A O 1
ATOM 2194 N N . ARG A 1 281 ? -11.790 6.145 -9.330 1.00 95.56 281 ARG A N 1
ATOM 2195 C CA . ARG A 1 281 ? -10.523 6.883 -9.257 1.00 95.56 281 ARG A CA 1
ATOM 2196 C C . ARG A 1 281 ? -9.401 6.133 -9.974 1.00 95.56 281 ARG A C 1
ATOM 2198 O O . ARG A 1 281 ? -8.678 6.752 -10.756 1.00 95.56 281 ARG A O 1
ATOM 2205 N N . ALA A 1 282 ? -9.291 4.827 -9.751 1.00 96.81 282 ALA A N 1
ATOM 2206 C CA . ALA A 1 282 ? -8.316 3.959 -10.396 1.00 96.81 282 ALA A CA 1
ATOM 2207 C C . ALA A 1 282 ? -8.505 3.918 -11.919 1.00 96.81 282 ALA A C 1
ATOM 2209 O O . ALA A 1 282 ? -7.541 4.140 -12.648 1.00 96.81 282 ALA A O 1
ATOM 2210 N N . VAL A 1 283 ? -9.738 3.763 -12.413 1.00 96.88 283 VAL A N 1
ATOM 2211 C CA . VAL A 1 283 ? -10.051 3.789 -13.853 1.00 96.88 283 VAL A CA 1
ATOM 2212 C C . VAL A 1 283 ? -9.682 5.133 -14.473 1.00 96.88 283 VAL A C 1
ATOM 2214 O O . VAL A 1 283 ? -9.009 5.165 -15.501 1.00 96.88 283 VAL A O 1
ATOM 2217 N N . LYS A 1 284 ? -10.050 6.257 -13.840 1.00 96.69 284 LYS A N 1
ATOM 2218 C CA . LYS A 1 284 ? -9.671 7.596 -14.327 1.00 96.69 284 LYS A CA 1
ATOM 2219 C C . LYS A 1 284 ? -8.153 7.763 -14.414 1.00 96.69 284 LYS A C 1
ATOM 2221 O O . LYS A 1 284 ? -7.661 8.331 -15.388 1.00 96.69 284 LYS A O 1
ATOM 2226 N N . ALA A 1 285 ? -7.415 7.290 -13.412 1.00 96.81 285 ALA A N 1
ATOM 2227 C CA . ALA A 1 285 ? -5.958 7.373 -13.382 1.00 96.81 285 ALA A CA 1
ATOM 2228 C C . ALA A 1 285 ? -5.313 6.479 -14.460 1.00 96.81 285 ALA A C 1
ATOM 2230 O O . ALA A 1 285 ? -4.488 6.957 -15.241 1.00 96.81 285 ALA A O 1
ATOM 2231 N N . ALA A 1 286 ? -5.758 5.227 -14.573 1.00 96.19 286 ALA A N 1
ATOM 2232 C CA . ALA A 1 286 ? -5.301 4.269 -15.575 1.00 96.19 286 ALA A CA 1
ATOM 2233 C C . ALA A 1 286 ? -5.594 4.742 -17.010 1.00 96.19 286 ALA A C 1
ATOM 2235 O O . ALA A 1 286 ? -4.708 4.697 -17.862 1.00 96.19 286 ALA A O 1
ATOM 2236 N N . CYS A 1 287 ? -6.785 5.292 -17.271 1.00 96.06 287 CYS A N 1
ATOM 2237 C CA . CYS A 1 287 ? -7.139 5.854 -18.578 1.00 96.06 287 CYS A CA 1
ATOM 2238 C C . CYS A 1 287 ? -6.221 7.017 -18.969 1.00 96.06 287 CYS A C 1
ATOM 2240 O O . CYS A 1 287 ? -5.788 7.095 -20.115 1.00 96.06 287 CYS A O 1
ATOM 2242 N N . ARG A 1 288 ? -5.878 7.908 -18.027 1.00 96.12 288 ARG A N 1
ATOM 2243 C CA . ARG A 1 288 ? -4.928 9.003 -18.296 1.00 96.12 288 ARG A CA 1
ATOM 2244 C C . ARG A 1 288 ? -3.561 8.468 -18.719 1.00 96.12 288 ARG A C 1
ATOM 2246 O O . ARG A 1 288 ? -2.986 8.990 -19.670 1.00 96.12 288 ARG A O 1
ATOM 2253 N N . VAL A 1 289 ? -3.061 7.425 -18.051 1.00 94.75 289 VAL A N 1
ATOM 2254 C CA . VAL A 1 289 ? -1.795 6.772 -18.428 1.00 94.75 289 VAL A CA 1
ATOM 2255 C C . VAL A 1 289 ? -1.902 6.090 -19.787 1.00 94.75 289 VAL A C 1
ATOM 2257 O O . VAL A 1 289 ? -1.001 6.252 -20.607 1.00 94.75 289 VAL A O 1
ATOM 2260 N N . ALA A 1 290 ? -3.001 5.386 -20.058 1.00 94.88 290 ALA A N 1
ATOM 2261 C CA . ALA A 1 290 ? -3.210 4.719 -21.338 1.00 94.88 290 ALA A CA 1
ATOM 2262 C C . ALA A 1 290 ? -3.228 5.724 -22.502 1.00 94.88 290 ALA A C 1
ATOM 2264 O O . ALA A 1 290 ? -2.505 5.565 -23.484 1.00 94.88 290 ALA A O 1
ATOM 2265 N N . VAL A 1 291 ? -3.980 6.818 -22.356 1.00 95.50 291 VAL A N 1
ATOM 2266 C CA . VAL A 1 291 ? -4.038 7.895 -23.354 1.00 95.50 291 VAL A CA 1
ATOM 2267 C C . VAL A 1 291 ? -2.663 8.535 -23.559 1.00 95.50 291 VAL A C 1
ATOM 2269 O O . VAL A 1 291 ? -2.257 8.748 -24.698 1.00 95.50 291 VAL A O 1
ATOM 2272 N N . ALA A 1 292 ? -1.915 8.794 -22.482 1.00 94.31 292 ALA A N 1
ATOM 2273 C CA . ALA A 1 292 ? -0.568 9.360 -22.574 1.00 94.31 292 ALA A CA 1
ATOM 2274 C C . ALA A 1 292 ? 0.440 8.413 -23.255 1.00 94.31 292 ALA A C 1
ATOM 2276 O O . ALA A 1 292 ? 1.345 8.873 -23.951 1.00 94.31 292 ALA A O 1
ATOM 2277 N N . ALA A 1 293 ? 0.294 7.098 -23.073 1.00 92.25 293 ALA A N 1
ATOM 2278 C CA . ALA A 1 293 ? 1.140 6.093 -23.714 1.00 92.25 293 ALA A CA 1
ATOM 2279 C C . ALA A 1 293 ? 0.786 5.860 -25.200 1.00 92.25 293 ALA A C 1
ATOM 2281 O O . ALA A 1 293 ? 1.652 5.442 -25.978 1.00 92.25 293 ALA A O 1
ATOM 2282 N N . GLY A 1 294 ? -0.452 6.150 -25.616 1.00 92.62 294 GLY A N 1
ATOM 2283 C CA . GLY A 1 294 ? -0.904 6.057 -27.006 1.00 92.62 294 GLY A CA 1
ATOM 2284 C C . GLY A 1 294 ? -0.731 4.649 -27.588 1.00 92.62 294 GLY A C 1
ATOM 2285 O O . GLY A 1 294 ? -1.138 3.661 -26.990 1.00 92.62 294 GLY A O 1
ATOM 2286 N N . ALA A 1 295 ? -0.075 4.527 -28.744 1.00 88.69 295 ALA A N 1
ATOM 2287 C CA . ALA A 1 295 ? 0.155 3.229 -29.396 1.00 88.69 295 ALA A CA 1
ATOM 2288 C C . ALA A 1 295 ? 1.115 2.285 -28.637 1.00 88.69 295 ALA A C 1
ATOM 2290 O O . ALA A 1 295 ? 1.316 1.151 -29.061 1.00 88.69 295 ALA A O 1
ATOM 2291 N N . LYS A 1 296 ? 1.745 2.743 -27.546 1.00 93.81 296 LYS A N 1
ATOM 2292 C CA . LYS A 1 296 ? 2.715 1.958 -26.761 1.00 93.81 296 LYS A CA 1
ATOM 2293 C C . LYS A 1 296 ? 2.117 1.345 -25.494 1.00 93.81 296 LYS A C 1
ATOM 2295 O O . LYS A 1 296 ? 2.873 0.819 -24.683 1.00 93.81 296 LYS A O 1
ATOM 2300 N N . VAL A 1 297 ? 0.804 1.448 -25.290 1.00 94.56 297 VAL A N 1
ATOM 2301 C CA . VAL A 1 297 ? 0.107 0.889 -24.121 1.00 94.56 297 VAL A CA 1
ATOM 2302 C C . VAL A 1 297 ? 0.372 -0.611 -23.989 1.00 94.56 297 VAL A C 1
ATOM 2304 O O . VAL A 1 297 ? 0.317 -1.345 -24.972 1.00 94.56 297 VAL A O 1
ATOM 2307 N N . HIS A 1 298 ? 0.676 -1.067 -22.772 1.00 94.44 298 HIS A N 1
ATOM 2308 C CA . HIS A 1 298 ? 0.824 -2.492 -22.488 1.00 94.44 298 HIS A CA 1
ATOM 2309 C C . HIS A 1 298 ? -0.536 -3.197 -22.519 1.00 94.44 298 HIS A C 1
ATOM 2311 O O . HIS A 1 298 ? -1.526 -2.659 -22.024 1.00 94.44 298 HIS A O 1
ATOM 2317 N N . ALA A 1 299 ? -0.567 -4.423 -23.049 1.00 94.00 299 ALA A N 1
ATOM 2318 C CA . ALA A 1 299 ? -1.775 -5.250 -23.069 1.00 94.00 299 ALA A CA 1
ATOM 2319 C C . ALA A 1 299 ? -2.345 -5.459 -21.654 1.00 94.00 299 ALA A C 1
ATOM 2321 O O . ALA A 1 299 ? -3.538 -5.267 -21.450 1.00 94.00 299 ALA A O 1
ATOM 2322 N N . ASP A 1 300 ? -1.478 -5.687 -20.660 1.00 93.94 300 ASP A N 1
ATOM 2323 C CA . ASP A 1 300 ? -1.883 -5.869 -19.260 1.00 93.94 300 ASP A CA 1
ATOM 2324 C C . ASP A 1 300 ? -2.702 -4.690 -18.707 1.00 93.94 300 ASP A C 1
ATOM 2326 O O . ASP A 1 300 ? -3.626 -4.893 -17.920 1.00 93.94 300 ASP A O 1
ATOM 2330 N N . LEU A 1 301 ? -2.395 -3.452 -19.122 1.00 94.81 301 LEU A N 1
ATOM 2331 C CA . LEU A 1 301 ? -3.147 -2.261 -18.714 1.00 94.81 301 LEU A CA 1
ATOM 2332 C C . LEU A 1 301 ? -4.555 -2.247 -19.328 1.00 94.81 301 LEU A C 1
ATOM 2334 O O . LEU A 1 301 ? -5.511 -1.840 -18.667 1.00 94.81 301 LEU A O 1
ATOM 2338 N N . LEU A 1 302 ? -4.700 -2.699 -20.575 1.00 94.31 302 LEU A N 1
ATOM 2339 C CA . LEU A 1 302 ? -6.014 -2.846 -21.203 1.00 94.31 302 LEU A CA 1
ATOM 2340 C C . LEU A 1 302 ? -6.818 -3.941 -20.500 1.00 94.31 302 LEU A C 1
ATOM 2342 O O . LEU A 1 302 ? -7.978 -3.711 -20.165 1.00 94.31 302 LEU A O 1
ATOM 2346 N N . ASP A 1 303 ? -6.182 -5.064 -20.167 1.00 93.69 303 ASP A N 1
ATOM 2347 C CA . ASP A 1 303 ? -6.819 -6.152 -19.421 1.00 93.69 303 ASP A CA 1
ATOM 2348 C C . ASP A 1 303 ? -7.321 -5.676 -18.052 1.00 93.69 303 ASP A C 1
ATOM 2350 O O . ASP A 1 303 ? -8.446 -5.981 -17.653 1.00 93.69 303 ASP A O 1
ATOM 2354 N N . VAL A 1 304 ? -6.532 -4.857 -17.344 1.00 95.69 304 VAL A N 1
ATOM 2355 C CA . VAL A 1 304 ? -6.972 -4.191 -16.107 1.00 95.69 304 VAL A CA 1
ATOM 2356 C C . VAL A 1 304 ? -8.240 -3.369 -16.354 1.00 95.69 304 VAL A C 1
ATOM 2358 O O . VAL A 1 304 ? -9.217 -3.543 -15.632 1.00 95.69 304 VAL A O 1
ATOM 2361 N N . LEU A 1 305 ? -8.276 -2.515 -17.379 1.00 94.25 305 LEU A N 1
ATOM 2362 C CA . LEU A 1 305 ? -9.456 -1.690 -17.673 1.00 94.25 305 LEU A CA 1
ATOM 2363 C C . LEU A 1 305 ? -10.691 -2.522 -18.050 1.00 94.25 305 LEU A C 1
ATOM 2365 O O . LEU A 1 305 ? -11.802 -2.150 -17.684 1.00 94.25 305 LEU A O 1
ATOM 2369 N N . THR A 1 306 ? -10.514 -3.657 -18.729 1.00 93.31 306 THR A N 1
ATOM 2370 C CA . THR A 1 306 ? -11.628 -4.563 -19.069 1.00 93.31 306 THR A CA 1
ATOM 2371 C C . THR A 1 306 ? -12.158 -5.361 -17.879 1.00 93.31 306 THR A C 1
ATOM 2373 O O . THR A 1 306 ? -13.288 -5.835 -17.918 1.00 93.31 306 THR A O 1
ATOM 2376 N N . SER A 1 307 ? -11.377 -5.492 -16.803 1.00 92.56 307 SER A N 1
ATOM 2377 C CA . SER A 1 307 ? -11.789 -6.226 -15.598 1.00 92.56 307 SER A CA 1
ATOM 2378 C C . SER A 1 307 ? -12.758 -5.455 -14.692 1.00 92.56 307 SER A C 1
ATOM 2380 O O . SER A 1 307 ? -13.263 -6.010 -13.714 1.00 92.56 307 SER A O 1
ATOM 2382 N N . VAL A 1 308 ? -13.026 -4.184 -15.008 1.00 90.81 308 VAL A N 1
ATOM 2383 C CA . VAL A 1 308 ? -13.971 -3.340 -14.272 1.00 90.81 308 VAL A CA 1
ATOM 2384 C C . VAL A 1 308 ? -15.379 -3.907 -14.427 1.00 90.81 308 VAL A C 1
ATOM 2386 O O . VAL A 1 308 ? -15.913 -3.999 -15.531 1.00 90.81 308 VAL A O 1
ATOM 2389 N N . ARG A 1 309 ? -16.007 -4.261 -13.306 1.00 79.75 309 ARG A N 1
ATOM 2390 C CA . ARG A 1 309 ? -17.380 -4.771 -13.287 1.00 79.75 309 ARG A CA 1
ATOM 2391 C C . ARG A 1 309 ? -18.351 -3.596 -13.262 1.00 79.75 309 ARG A C 1
ATOM 2393 O O . ARG A 1 309 ? -18.488 -2.930 -12.243 1.00 79.75 309 ARG A O 1
ATOM 2400 N N . LEU A 1 310 ? -19.000 -3.333 -14.392 1.00 71.12 310 LEU A N 1
ATOM 2401 C CA . LEU A 1 310 ? -20.036 -2.297 -14.510 1.00 71.12 310 LEU A CA 1
ATOM 2402 C C . LEU A 1 310 ? -21.433 -2.820 -14.132 1.00 71.12 310 LEU A C 1
ATOM 2404 O O . LEU A 1 310 ? -22.324 -2.027 -13.840 1.00 71.12 310 LEU A O 1
ATOM 2408 N N . ASP A 1 311 ? -21.593 -4.144 -14.073 1.00 62.53 311 ASP A N 1
ATOM 2409 C CA . ASP A 1 311 ? -22.866 -4.822 -13.843 1.00 62.53 311 ASP A CA 1
ATOM 2410 C C . ASP A 1 311 ? -22.946 -5.359 -12.406 1.00 62.53 311 ASP A C 1
ATOM 2412 O O . ASP A 1 311 ? -22.718 -6.541 -12.146 1.00 62.53 311 ASP A O 1
ATOM 2416 N N . LEU A 1 312 ? -23.255 -4.491 -11.443 1.00 57.22 312 LEU A N 1
ATOM 2417 C CA . LEU A 1 312 ? -23.756 -4.925 -10.138 1.00 57.22 312 LEU A CA 1
ATOM 2418 C C . LEU A 1 312 ? -25.225 -4.502 -10.034 1.00 57.22 312 LEU A C 1
ATOM 2420 O O . LEU A 1 312 ? -25.508 -3.305 -10.124 1.00 57.22 312 LEU A O 1
ATOM 2424 N N . PRO A 1 313 ? -26.177 -5.443 -9.865 1.00 55.00 313 PRO A N 1
ATOM 2425 C CA . PRO A 1 313 ? -27.534 -5.061 -9.504 1.00 55.00 313 PRO A CA 1
ATOM 2426 C C . PRO A 1 313 ? -27.491 -4.277 -8.181 1.00 55.00 313 PRO A C 1
ATOM 2428 O O . PRO A 1 313 ? -26.644 -4.572 -7.329 1.00 55.00 313 PRO A O 1
ATOM 2431 N N . PRO A 1 314 ? -28.358 -3.264 -8.000 1.00 51.81 314 PRO A N 1
ATOM 2432 C CA . PRO A 1 314 ? -28.389 -2.492 -6.764 1.00 51.81 314 PRO A CA 1
ATOM 2433 C C . PRO A 1 314 ? -28.609 -3.429 -5.565 1.00 51.81 314 PRO A C 1
ATOM 2435 O O . PRO A 1 314 ? -29.321 -4.428 -5.709 1.00 51.81 314 PRO A O 1
ATOM 2438 N N . PRO A 1 315 ? -28.007 -3.137 -4.396 1.00 58.56 315 PRO A N 1
ATOM 2439 C CA . PRO A 1 315 ? -28.240 -3.933 -3.199 1.00 58.56 315 PRO A CA 1
ATOM 2440 C C . PRO A 1 315 ? -29.739 -3.920 -2.874 1.00 58.56 315 PRO A C 1
ATOM 2442 O O . PRO A 1 315 ? -30.329 -2.848 -2.725 1.00 58.56 315 PRO A O 1
ATOM 2445 N N . THR A 1 316 ? -30.339 -5.111 -2.839 1.00 47.81 316 THR A N 1
ATOM 2446 C CA . THR A 1 316 ? -31.710 -5.362 -2.365 1.00 47.81 316 THR A CA 1
ATOM 2447 C C . THR A 1 316 ? -31.822 -5.168 -0.867 1.00 47.81 316 THR A C 1
ATOM 2449 O O . THR A 1 316 ? -30.893 -5.644 -0.171 1.00 47.81 316 THR A O 1
#